Protein AF-A0A1J1J8R7-F1 (afdb_monomer_lite)

InterPro domains:
  IPR037357 COMM domain-containing protein 5 [PTHR15666] (5-195)

Sequence (196 aa):
MNNLRTSLISRLKPYSKYIPQIDKHILRTMLKLCVEVLETKKYSKQAYDKEVLKLTSLHQKDGKEHDYAVYCTAIMILLETFLKFPKKSNENLADILKELKFQGDCVEDLTKVLITNQEHLYEQYKELKTTEPFTQLEHRIDISGVDRGQPPSVILSYEQDGIGKAVNLSLQEFHQLRYMVASALHELQDLERKKS

Radius of gyration: 19.45 Å; chains: 1; bounding box: 35×49×50 Å

Foldseek 3Di:
DDALLNQLCVVCVVVLVQQLVDDPLLLVLLLVQLLCCLQVVDHDPVSVVVSVVVVCVVCVPVPDDHDSVSSSVSSNSNLLSLLVDDPVSLPCQLVSSVVSNHDPSSSVVVSCVCNVCNVVSNVSNVVSVVQPPQPDQPFDFDFPDPPPPDATWTWGWGDGPNDIDIDIDHPVRVVVVVVVVVVVVVVVVVVVVVVD

Structure (mmCIF, N/CA/C/O backbone):
data_AF-A0A1J1J8R7-F1
#
_entry.id   AF-A0A1J1J8R7-F1
#
loop_
_atom_site.group_PDB
_atom_site.id
_atom_site.type_symbol
_atom_site.label_atom_id
_atom_site.label_alt_id
_atom_site.label_comp_id
_atom_site.label_asym_id
_atom_site.label_entity_id
_atom_site.label_seq_id
_atom_site.pdbx_PDB_ins_code
_atom_site.Cartn_x
_atom_site.Cartn_y
_atom_site.Cartn_z
_atom_site.occupancy
_atom_site.B_iso_or_equiv
_atom_site.auth_seq_id
_atom_site.auth_comp_id
_atom_site.auth_asym_id
_atom_site.auth_atom_id
_atom_site.pdbx_PDB_model_num
ATOM 1 N N . MET A 1 1 ? -17.552 16.045 -7.503 1.00 43.75 1 MET A N 1
ATOM 2 C CA . MET A 1 1 ? -16.197 16.194 -6.927 1.00 43.75 1 MET A CA 1
ATOM 3 C C . MET A 1 1 ? -15.911 14.951 -6.100 1.00 43.75 1 MET A C 1
ATOM 5 O O . MET A 1 1 ? -16.660 14.695 -5.167 1.00 43.75 1 MET A O 1
ATOM 9 N N . ASN A 1 2 ? -14.912 14.142 -6.464 1.00 60.16 2 ASN A N 1
ATOM 10 C CA . ASN A 1 2 ? -14.526 12.992 -5.643 1.00 60.16 2 ASN A CA 1
ATOM 11 C C . ASN A 1 2 ? -13.774 13.519 -4.420 1.00 60.16 2 ASN A C 1
ATOM 13 O O . ASN A 1 2 ? -12.737 14.154 -4.579 1.00 60.16 2 ASN A O 1
ATOM 17 N N . ASN A 1 3 ? -14.309 13.308 -3.220 1.00 82.12 3 ASN A N 1
ATOM 18 C CA . ASN A 1 3 ? -13.587 13.569 -1.976 1.00 82.12 3 ASN A CA 1
ATOM 19 C C . ASN A 1 3 ? -12.824 12.300 -1.543 1.00 82.12 3 ASN A C 1
ATOM 21 O O . ASN A 1 3 ? -13.022 11.214 -2.107 1.00 82.12 3 ASN A O 1
ATOM 25 N N . LEU A 1 4 ? -11.930 12.441 -0.560 1.00 87.81 4 LEU A N 1
ATOM 26 C CA . LEU A 1 4 ? -11.099 11.345 -0.045 1.00 87.81 4 LEU A CA 1
ATOM 27 C C . LEU A 1 4 ? -11.941 10.115 0.333 1.00 87.81 4 LEU A C 1
ATOM 29 O O . LEU A 1 4 ? -11.613 8.995 -0.055 1.00 87.81 4 LEU A O 1
ATOM 33 N N . ARG A 1 5 ? -13.064 10.339 1.026 1.00 89.94 5 ARG A N 1
ATOM 34 C CA . ARG A 1 5 ? -13.976 9.291 1.500 1.00 89.94 5 ARG A CA 1
ATOM 35 C C . ARG A 1 5 ? -14.543 8.458 0.355 1.00 89.94 5 ARG A C 1
ATOM 37 O O . ARG A 1 5 ? -14.344 7.246 0.335 1.00 89.94 5 ARG A O 1
ATOM 44 N N . THR A 1 6 ? -15.191 9.087 -0.627 1.00 88.81 6 THR A N 1
ATOM 45 C CA . THR A 1 6 ? -15.792 8.371 -1.766 1.00 88.81 6 THR A CA 1
ATOM 46 C C . THR A 1 6 ? -14.735 7.613 -2.574 1.00 88.81 6 THR A C 1
ATOM 48 O O . THR A 1 6 ? -14.982 6.499 -3.039 1.00 88.81 6 THR A O 1
ATOM 51 N N . SER A 1 7 ? -13.533 8.182 -2.703 1.00 89.31 7 SER A N 1
ATOM 52 C CA . SER A 1 7 ? -12.421 7.556 -3.432 1.00 89.31 7 SER A CA 1
ATOM 53 C C . SER A 1 7 ? -11.875 6.323 -2.709 1.00 89.31 7 SER A C 1
ATOM 55 O O . SER A 1 7 ? -11.668 5.289 -3.337 1.00 89.31 7 SER A O 1
ATOM 57 N N . LEU A 1 8 ? -11.683 6.402 -1.389 1.00 91.75 8 LEU A N 1
ATOM 58 C CA . LEU A 1 8 ? -11.229 5.265 -0.587 1.00 91.75 8 LEU A CA 1
ATOM 59 C C . LEU A 1 8 ? -12.273 4.148 -0.557 1.00 91.75 8 LEU A C 1
ATOM 61 O O . LEU A 1 8 ? -11.939 3.003 -0.849 1.00 91.75 8 LEU A O 1
ATOM 65 N N . ILE A 1 9 ? -13.534 4.476 -0.267 1.00 91.75 9 ILE A N 1
ATOM 66 C CA . ILE A 1 9 ? -14.616 3.484 -0.176 1.00 91.75 9 ILE A CA 1
ATOM 67 C C . ILE A 1 9 ? -14.792 2.746 -1.501 1.00 91.75 9 ILE A C 1
ATOM 69 O O . ILE A 1 9 ? -14.883 1.521 -1.512 1.00 91.75 9 ILE A O 1
ATOM 73 N N . SER A 1 10 ? -14.811 3.465 -2.626 1.00 90.81 10 SER A N 1
ATOM 74 C CA . SER A 1 10 ? -14.976 2.840 -3.944 1.00 90.81 10 SER A CA 1
ATOM 75 C C . SER A 1 10 ? -13.798 1.937 -4.315 1.00 90.81 10 SER A C 1
ATOM 77 O O . SER A 1 10 ? -14.026 0.790 -4.701 1.00 90.81 10 SER A O 1
ATOM 79 N N . ARG A 1 11 ? -12.549 2.401 -4.144 1.00 90.75 11 ARG A N 1
ATOM 80 C CA . ARG A 1 11 ? -11.347 1.619 -4.491 1.00 90.75 11 ARG A CA 1
ATOM 81 C C . ARG A 1 11 ? -11.120 0.423 -3.565 1.00 90.75 11 ARG A C 1
ATOM 83 O O . ARG A 1 11 ? -10.610 -0.598 -4.018 1.00 90.75 11 ARG A O 1
ATOM 90 N N . LEU A 1 12 ? -11.499 0.529 -2.290 1.00 93.69 12 LEU A N 1
ATOM 91 C CA . LEU A 1 12 ? -11.323 -0.542 -1.303 1.00 93.69 12 LEU A CA 1
ATOM 92 C C . LEU A 1 12 ? -12.526 -1.486 -1.190 1.00 93.69 12 LEU A C 1
ATOM 94 O O . LEU A 1 12 ? -12.418 -2.530 -0.549 1.00 93.69 12 LEU A O 1
ATOM 98 N N . LYS A 1 13 ? -13.649 -1.194 -1.858 1.00 91.25 13 LYS A N 1
ATOM 99 C CA . LYS A 1 13 ? -14.843 -2.058 -1.873 1.00 91.25 13 LYS A CA 1
ATOM 100 C C . LYS A 1 13 ? -14.546 -3.529 -2.219 1.00 91.25 13 LYS A C 1
ATOM 102 O O . LYS A 1 13 ? -15.057 -4.391 -1.494 1.00 91.25 13 LYS A O 1
ATOM 107 N N . PRO A 1 14 ? -13.709 -3.859 -3.229 1.00 92.31 14 PRO A N 1
ATOM 108 C CA . PRO A 1 14 ? -13.359 -5.253 -3.537 1.00 92.31 14 PRO A CA 1
ATOM 109 C C . PRO A 1 14 ? -12.634 -5.974 -2.388 1.00 92.31 14 PRO A C 1
ATOM 111 O O . PRO A 1 14 ? -12.684 -7.197 -2.288 1.00 92.31 14 PRO A O 1
ATOM 114 N N . TYR A 1 15 ? -12.006 -5.212 -1.491 1.00 93.88 15 TYR A N 1
ATOM 115 C CA . TYR A 1 15 ? -11.186 -5.693 -0.380 1.00 93.88 15 TYR A CA 1
ATOM 116 C C . TYR A 1 15 ? -11.944 -5.731 0.955 1.00 93.88 15 TYR A C 1
ATOM 118 O O . TYR A 1 15 ? -11.391 -6.130 1.976 1.00 93.88 15 TYR A O 1
ATOM 126 N N . SER A 1 16 ? -13.224 -5.350 0.966 1.00 92.19 16 SER A N 1
ATOM 127 C CA . SER A 1 16 ? -14.038 -5.193 2.182 1.00 92.19 16 SER A CA 1
ATOM 128 C C . SER A 1 16 ? -14.140 -6.446 3.063 1.00 92.19 16 SER A C 1
ATOM 130 O O . SER A 1 16 ? -14.292 -6.320 4.275 1.00 92.19 16 SER A O 1
ATOM 132 N N . LYS A 1 17 ? -14.020 -7.652 2.488 1.00 93.06 17 LYS A N 1
ATOM 133 C CA . LYS A 1 17 ? -13.984 -8.916 3.251 1.00 93.06 17 LYS A CA 1
ATOM 134 C C . LYS A 1 17 ? -12.626 -9.207 3.907 1.00 93.06 17 LYS A C 1
ATOM 136 O O . LYS A 1 17 ? -12.560 -10.003 4.840 1.00 93.06 17 LYS A O 1
ATOM 141 N N . TYR A 1 18 ? -11.560 -8.577 3.422 1.00 93.56 18 TYR A N 1
ATOM 142 C CA . TYR A 1 18 ? -10.179 -8.793 3.858 1.00 93.56 18 TYR A CA 1
ATOM 143 C C . TYR A 1 18 ? -9.735 -7.761 4.894 1.00 93.56 18 TYR A C 1
ATOM 145 O O . TYR A 1 18 ? -9.044 -8.113 5.841 1.00 93.56 18 TYR A O 1
ATOM 153 N N . ILE A 1 19 ? -10.173 -6.504 4.760 1.00 94.56 19 ILE A N 1
ATOM 154 C CA . ILE A 1 19 ? -9.787 -5.406 5.664 1.00 94.56 19 ILE A CA 1
ATOM 155 C C . ILE A 1 19 ? -10.007 -5.733 7.157 1.00 94.56 19 ILE A C 1
ATOM 157 O O . ILE A 1 19 ? -9.085 -5.498 7.937 1.00 94.56 19 ILE A O 1
ATOM 161 N N . PRO A 1 20 ? -11.135 -6.339 7.587 1.00 94.62 20 PRO A N 1
ATOM 162 C CA . PRO A 1 20 ? -11.342 -6.684 9.000 1.00 94.62 20 PRO A CA 1
ATOM 163 C C . PRO A 1 20 ? -10.351 -7.716 9.562 1.00 94.62 20 PRO A C 1
ATOM 165 O O . PRO A 1 20 ? -10.212 -7.845 10.781 1.00 94.62 20 PRO A O 1
ATOM 168 N N . GLN A 1 21 ? -9.693 -8.478 8.686 1.00 93.94 21 GLN A N 1
ATOM 169 C CA . GLN A 1 21 ? -8.730 -9.520 9.047 1.00 93.94 21 GLN A CA 1
ATOM 170 C C . GLN A 1 21 ? -7.324 -8.958 9.274 1.00 93.94 21 GLN A C 1
ATOM 172 O O . GLN A 1 21 ? -6.465 -9.662 9.795 1.00 93.94 21 GLN A O 1
ATOM 177 N N . ILE A 1 22 ? -7.090 -7.699 8.894 1.00 94.62 22 ILE A N 1
ATOM 178 C CA . ILE A 1 22 ? -5.821 -7.014 9.107 1.00 94.62 22 ILE A CA 1
ATOM 179 C C . ILE A 1 22 ? -5.748 -6.603 10.578 1.00 94.62 22 ILE A C 1
ATOM 181 O O . ILE A 1 22 ? -6.398 -5.646 11.004 1.00 94.62 22 ILE A O 1
ATOM 185 N N . ASP A 1 23 ? -4.949 -7.332 11.350 1.00 94.06 23 ASP A N 1
ATOM 186 C CA . ASP A 1 23 ? -4.527 -6.902 12.677 1.00 94.06 23 ASP A CA 1
ATOM 187 C C . ASP A 1 23 ? -3.326 -5.949 12.615 1.00 94.06 23 ASP A C 1
ATOM 189 O O . ASP A 1 23 ? -2.743 -5.662 11.566 1.00 94.06 23 ASP A O 1
ATOM 193 N N . LYS A 1 24 ? -2.931 -5.469 13.793 1.00 94.25 24 LYS A N 1
ATOM 194 C CA . LYS A 1 24 ? -1.860 -4.491 13.972 1.00 94.25 24 LYS A CA 1
ATOM 195 C C . LYS A 1 24 ? -0.495 -4.960 13.453 1.00 94.25 24 LYS A C 1
ATOM 197 O O . LYS A 1 24 ? 0.265 -4.136 12.943 1.00 94.25 24 LYS A O 1
ATOM 202 N N . HIS A 1 25 ? -0.154 -6.243 13.583 1.00 94.25 25 HIS A N 1
ATOM 203 C CA . HIS A 1 25 ? 1.125 -6.777 13.103 1.00 94.25 25 HIS A CA 1
ATOM 204 C C . HIS A 1 25 ? 1.131 -6.856 11.581 1.00 94.25 25 HIS A C 1
ATOM 206 O O . HIS A 1 25 ? 2.090 -6.399 10.955 1.00 94.25 25 HIS A O 1
ATOM 212 N N . ILE A 1 26 ? 0.050 -7.372 10.990 1.00 95.75 26 ILE A N 1
ATOM 213 C CA . ILE A 1 26 ? -0.113 -7.407 9.532 1.00 95.75 26 ILE A CA 1
ATOM 214 C C . ILE A 1 26 ? -0.053 -5.986 8.976 1.00 95.75 26 ILE A C 1
ATOM 216 O O . ILE A 1 26 ? 0.730 -5.719 8.063 1.00 95.75 26 ILE A O 1
ATOM 220 N N . LEU A 1 27 ? -0.816 -5.063 9.566 1.00 96.38 27 LEU A N 1
ATOM 221 C CA . LEU A 1 27 ? -0.859 -3.670 9.147 1.00 96.38 27 LEU A CA 1
ATOM 222 C C . LEU A 1 27 ? 0.536 -3.045 9.116 1.00 96.38 27 LEU A C 1
ATOM 224 O O . LEU A 1 27 ? 0.936 -2.500 8.091 1.00 96.38 27 LEU A O 1
ATOM 228 N N . ARG A 1 28 ? 1.277 -3.113 10.228 1.00 95.25 28 ARG A N 1
ATOM 229 C CA . ARG A 1 28 ? 2.595 -2.473 10.350 1.00 95.25 28 ARG A CA 1
ATOM 230 C C . ARG A 1 28 ? 3.593 -3.026 9.349 1.00 95.25 28 ARG A C 1
ATOM 232 O O . ARG A 1 28 ? 4.320 -2.257 8.725 1.00 95.25 28 ARG A O 1
ATOM 239 N N . THR A 1 29 ? 3.614 -4.344 9.185 1.00 96.12 29 THR A N 1
ATOM 240 C CA . THR A 1 29 ? 4.513 -5.008 8.242 1.00 96.12 29 THR A CA 1
ATOM 241 C C . THR A 1 29 ? 4.195 -4.611 6.805 1.00 96.12 29 THR A C 1
ATOM 243 O O . THR A 1 29 ? 5.090 -4.205 6.066 1.00 96.12 29 THR A O 1
ATOM 246 N N . MET A 1 30 ? 2.920 -4.660 6.416 1.00 95.75 30 MET A N 1
ATOM 247 C CA . MET A 1 30 ? 2.499 -4.300 5.061 1.00 95.75 30 MET A CA 1
ATOM 248 C C . MET A 1 30 ? 2.686 -2.807 4.783 1.00 95.75 30 MET A C 1
ATOM 250 O O . MET A 1 30 ? 3.168 -2.441 3.714 1.00 95.75 30 MET A O 1
ATOM 254 N N . LEU A 1 31 ? 2.379 -1.940 5.752 1.00 95.12 31 LEU A N 1
ATOM 255 C CA . LEU A 1 31 ? 2.601 -0.500 5.639 1.00 95.12 31 LEU A CA 1
ATOM 256 C C . LEU A 1 31 ? 4.087 -0.183 5.470 1.00 95.12 31 LEU A C 1
ATOM 258 O O . LEU A 1 31 ? 4.433 0.606 4.597 1.00 95.12 31 LEU A O 1
ATOM 262 N N . LYS A 1 32 ? 4.966 -0.838 6.238 1.00 94.06 32 LYS A N 1
ATOM 263 C CA . LYS A 1 32 ? 6.418 -0.693 6.091 1.00 94.06 32 LYS A CA 1
ATOM 264 C C . LYS A 1 32 ? 6.883 -1.072 4.684 1.00 94.06 32 LYS A C 1
ATOM 266 O O . LYS A 1 32 ? 7.613 -0.301 4.077 1.00 94.06 32 LYS A O 1
ATOM 271 N N . LEU A 1 33 ? 6.436 -2.216 4.164 1.00 93.94 33 LEU A N 1
ATOM 272 C CA . LEU A 1 33 ? 6.767 -2.653 2.803 1.00 93.94 33 LEU A CA 1
ATOM 273 C C . LEU A 1 33 ? 6.260 -1.655 1.750 1.00 93.94 33 LEU A C 1
ATOM 275 O O . LEU A 1 33 ? 6.979 -1.337 0.809 1.00 93.94 33 LEU A O 1
ATOM 279 N N . CYS A 1 34 ? 5.046 -1.122 1.918 1.00 93.12 34 CYS A N 1
ATOM 280 C CA . CYS A 1 34 ? 4.496 -0.118 1.005 1.00 93.12 34 CYS A CA 1
ATOM 281 C C . CYS A 1 34 ? 5.299 1.189 1.035 1.00 93.12 34 CYS A C 1
ATOM 283 O O . CYS A 1 34 ? 5.581 1.758 -0.016 1.00 93.12 34 CYS A O 1
ATOM 285 N N . VAL A 1 35 ? 5.685 1.655 2.226 1.00 91.88 35 VAL A N 1
ATOM 286 C CA . VAL A 1 35 ? 6.506 2.863 2.391 1.00 91.88 35 VAL A CA 1
ATOM 287 C C . VAL A 1 35 ? 7.905 2.658 1.806 1.00 91.88 35 VAL A C 1
ATOM 289 O O . VAL A 1 35 ? 8.373 3.523 1.078 1.00 91.88 35 VAL A O 1
ATOM 292 N N . GLU A 1 36 ? 8.531 1.497 2.018 1.00 91.25 36 GLU A N 1
ATOM 293 C CA . GLU A 1 36 ? 9.832 1.167 1.418 1.00 91.25 36 GLU A CA 1
ATOM 294 C C . GLU A 1 36 ? 9.776 1.216 -0.116 1.00 91.25 36 GLU A C 1
ATOM 296 O O . GLU A 1 36 ? 10.694 1.730 -0.754 1.00 91.25 36 GLU A O 1
ATOM 301 N N . VAL A 1 37 ? 8.684 0.741 -0.724 1.00 88.88 37 VAL A N 1
ATOM 302 C CA . VAL A 1 37 ? 8.479 0.845 -2.177 1.00 88.88 37 VAL A CA 1
ATOM 303 C C . VAL A 1 37 ? 8.352 2.304 -2.622 1.00 88.88 37 VAL A C 1
ATOM 305 O O . VAL A 1 37 ? 8.926 2.660 -3.651 1.00 88.88 37 VAL A O 1
ATOM 308 N N . LEU A 1 38 ? 7.641 3.151 -1.867 1.00 87.25 38 LEU A N 1
ATOM 309 C CA . LEU A 1 38 ? 7.553 4.584 -2.177 1.00 87.25 38 LEU A CA 1
ATOM 310 C C . LEU A 1 38 ? 8.923 5.269 -2.097 1.00 87.25 38 LEU A C 1
ATOM 312 O O . LEU A 1 38 ? 9.266 6.032 -2.994 1.00 87.25 38 LEU A O 1
ATOM 316 N N . GLU A 1 39 ? 9.699 4.984 -1.052 1.00 86.75 39 GLU A N 1
ATOM 317 C CA . GLU A 1 39 ? 10.991 5.632 -0.794 1.00 86.75 39 GLU A CA 1
ATOM 318 C C . GLU A 1 39 ? 12.093 5.149 -1.743 1.00 86.75 39 GLU A C 1
ATOM 320 O O . GLU A 1 39 ? 12.883 5.935 -2.262 1.00 86.75 39 GLU A O 1
ATOM 325 N N . THR A 1 40 ? 12.166 3.841 -1.993 1.00 84.12 40 THR A N 1
ATOM 326 C CA . THR A 1 40 ? 13.246 3.244 -2.798 1.00 84.12 40 THR A CA 1
ATOM 327 C C . THR A 1 40 ? 12.909 3.144 -4.281 1.00 84.12 40 THR A C 1
ATOM 329 O O . THR A 1 40 ? 13.794 2.847 -5.090 1.00 84.12 40 THR A O 1
ATOM 332 N N . LYS A 1 41 ? 11.634 3.347 -4.645 1.00 80.75 41 LYS A N 1
ATOM 333 C CA . LYS A 1 41 ? 11.083 3.156 -5.999 1.00 80.75 41 LYS A CA 1
ATOM 334 C C . LYS A 1 41 ? 11.305 1.733 -6.534 1.00 80.75 41 LYS A C 1
ATOM 336 O O . LYS A 1 41 ? 11.273 1.500 -7.743 1.00 80.75 41 LYS A O 1
ATOM 341 N N . LYS A 1 42 ? 11.565 0.767 -5.645 1.00 79.44 42 LYS A N 1
ATOM 342 C CA . LYS A 1 42 ? 11.898 -0.620 -5.981 1.00 79.44 42 LYS A CA 1
ATOM 343 C C . LYS A 1 42 ? 11.095 -1.582 -5.119 1.00 79.44 42 LYS A C 1
ATOM 345 O O . LYS A 1 42 ? 10.984 -1.423 -3.911 1.00 79.44 42 LYS A O 1
ATOM 350 N N . TYR A 1 43 ? 10.577 -2.627 -5.755 1.00 83.62 43 TYR A N 1
ATOM 351 C CA . TYR A 1 43 ? 9.983 -3.762 -5.061 1.00 83.62 43 TYR A CA 1
ATOM 352 C C . TYR A 1 43 ? 11.025 -4.869 -4.884 1.00 83.62 43 TYR A C 1
ATOM 354 O O . TYR A 1 43 ? 11.649 -5.303 -5.854 1.00 83.62 43 TYR A O 1
ATOM 362 N N . SER A 1 44 ? 11.191 -5.350 -3.650 1.00 86.56 44 SER A N 1
ATOM 363 C CA . SER A 1 44 ? 12.030 -6.508 -3.338 1.00 86.56 44 SER A CA 1
ATOM 364 C C . SER A 1 44 ? 11.162 -7.705 -2.973 1.00 86.56 44 SER A C 1
ATOM 366 O O . SER A 1 44 ? 10.636 -7.796 -1.861 1.00 86.56 44 SER A O 1
ATOM 368 N N . LYS A 1 45 ? 11.058 -8.665 -3.900 1.00 85.25 45 LYS A N 1
ATOM 369 C CA . LYS A 1 45 ? 10.349 -9.929 -3.656 1.00 85.25 45 LYS A CA 1
ATOM 370 C C . LYS A 1 45 ? 10.926 -10.674 -2.451 1.00 85.25 45 LYS A C 1
ATOM 372 O O . LYS A 1 45 ? 10.185 -11.164 -1.614 1.00 85.25 45 LYS A O 1
ATOM 377 N N . GLN A 1 46 ? 12.252 -10.686 -2.311 1.00 88.19 46 GLN A N 1
ATOM 378 C CA . GLN A 1 46 ? 12.918 -11.349 -1.192 1.00 88.19 46 GLN A CA 1
ATOM 379 C C . GLN A 1 46 ? 12.564 -10.711 0.161 1.00 88.19 46 GLN A C 1
ATOM 381 O O . GLN A 1 46 ? 12.372 -11.426 1.144 1.00 88.19 46 GLN A O 1
ATOM 386 N N . ALA A 1 47 ? 12.479 -9.376 0.227 1.00 88.94 47 ALA A N 1
ATOM 387 C CA . ALA A 1 47 ? 12.068 -8.681 1.446 1.00 88.94 47 ALA A CA 1
ATOM 388 C C . ALA A 1 47 ? 10.601 -8.983 1.782 1.00 88.94 47 ALA A C 1
ATOM 390 O O . ALA A 1 47 ? 10.291 -9.303 2.929 1.00 88.94 47 ALA A O 1
ATOM 391 N N . TYR A 1 48 ? 9.728 -8.960 0.771 1.00 92.25 48 TYR A N 1
ATOM 392 C CA . TYR A 1 48 ? 8.321 -9.325 0.913 1.00 92.25 48 TYR A CA 1
ATOM 393 C C . TYR A 1 48 ? 8.150 -10.761 1.436 1.00 92.25 48 TYR A C 1
ATOM 395 O O . TYR A 1 48 ? 7.544 -10.956 2.489 1.00 92.25 48 TYR A O 1
ATOM 403 N N . ASP A 1 49 ? 8.752 -11.750 0.768 1.00 92.12 49 ASP A N 1
ATOM 404 C CA . ASP A 1 49 ? 8.648 -13.171 1.127 1.00 92.12 49 ASP A CA 1
ATOM 405 C C . ASP A 1 49 ? 9.149 -13.426 2.560 1.00 92.12 49 ASP A C 1
ATOM 407 O O . ASP A 1 49 ? 8.539 -14.178 3.326 1.00 92.12 49 ASP A O 1
ATOM 411 N N . LYS A 1 50 ? 10.229 -12.744 2.967 1.00 94.75 50 LYS A N 1
ATOM 412 C CA . LYS A 1 50 ? 10.774 -12.825 4.330 1.00 94.75 50 LYS A CA 1
ATOM 413 C C . LYS A 1 50 ? 9.782 -12.330 5.381 1.00 94.75 50 LYS A C 1
ATOM 415 O O . LYS A 1 50 ? 9.645 -12.959 6.431 1.00 94.75 50 LYS A O 1
ATOM 420 N N . GLU A 1 51 ? 9.128 -11.198 5.145 1.00 94.44 51 GLU A N 1
ATOM 421 C CA . GLU A 1 51 ? 8.162 -10.645 6.096 1.00 94.44 51 GLU A CA 1
ATOM 422 C C . GLU A 1 51 ? 6.853 -11.451 6.121 1.00 94.44 51 GLU A C 1
ATOM 424 O O . GLU A 1 51 ? 6.305 -11.699 7.198 1.00 94.44 51 GLU A O 1
ATOM 429 N N . VAL A 1 52 ? 6.403 -11.955 4.969 1.00 94.00 52 VAL A N 1
ATOM 430 C CA . VAL A 1 52 ? 5.253 -12.868 4.879 1.00 94.00 52 VAL A CA 1
ATOM 431 C C . VAL A 1 52 ? 5.504 -14.159 5.654 1.00 94.00 52 VAL A C 1
ATOM 433 O O . VAL A 1 52 ? 4.626 -14.604 6.392 1.00 94.00 52 VAL A O 1
ATOM 436 N N . LEU A 1 53 ? 6.703 -14.737 5.570 1.00 94.00 53 LEU A N 1
ATOM 437 C CA . LEU A 1 53 ? 7.039 -15.959 6.306 1.00 94.00 53 LEU A CA 1
ATOM 438 C C . LEU A 1 53 ? 6.990 -15.749 7.830 1.00 94.00 53 LEU A C 1
ATOM 440 O O . LEU A 1 53 ? 6.481 -16.602 8.565 1.00 94.00 53 LEU A O 1
ATOM 444 N N . LYS A 1 54 ? 7.445 -14.585 8.312 1.00 94.62 54 LYS A N 1
ATOM 445 C CA . LYS A 1 54 ? 7.335 -14.210 9.733 1.00 94.62 54 LYS A CA 1
ATOM 446 C C . LYS A 1 54 ? 5.879 -14.056 10.161 1.00 94.62 54 LYS A C 1
ATOM 448 O O . LYS A 1 54 ? 5.501 -14.581 11.205 1.00 94.62 54 LYS A O 1
ATOM 453 N N . LEU A 1 55 ? 5.067 -13.362 9.362 1.00 94.19 55 LEU A N 1
ATOM 454 C CA . LEU A 1 55 ? 3.642 -13.188 9.649 1.00 94.19 55 LEU A CA 1
ATOM 455 C C . LEU A 1 55 ? 2.897 -14.522 9.640 1.00 94.19 55 LEU A C 1
ATOM 457 O O . LEU A 1 55 ? 2.090 -14.754 10.533 1.00 94.19 55 LEU A O 1
ATOM 461 N N . THR A 1 56 ? 3.211 -15.404 8.694 1.00 93.06 56 THR A N 1
ATOM 462 C CA . THR A 1 56 ? 2.617 -16.745 8.600 1.00 93.06 56 THR A CA 1
ATOM 463 C C . THR A 1 56 ? 2.932 -17.558 9.853 1.00 93.06 56 THR A C 1
ATOM 465 O O . THR A 1 56 ? 2.050 -18.178 10.435 1.00 93.06 56 THR A O 1
ATOM 468 N N . SER A 1 57 ? 4.181 -17.498 10.325 1.00 91.56 57 SER A N 1
ATOM 469 C CA . SER A 1 57 ? 4.598 -18.167 11.564 1.00 91.56 57 SER A CA 1
ATOM 470 C C . SER A 1 57 ? 3.882 -17.601 12.798 1.00 91.56 57 SER A C 1
ATOM 472 O O . SER A 1 57 ? 3.499 -18.355 13.690 1.00 91.56 57 SER A O 1
ATOM 474 N N . LEU A 1 58 ? 3.675 -16.280 12.848 1.00 92.31 58 LEU A N 1
ATOM 475 C CA . LEU A 1 58 ? 2.978 -15.607 13.950 1.00 92.31 58 LEU A CA 1
ATOM 476 C C . LEU A 1 58 ? 1.487 -15.982 14.010 1.00 92.31 58 LEU A C 1
ATOM 478 O O . LEU A 1 58 ? 0.951 -16.184 15.098 1.00 92.31 58 LEU A O 1
ATOM 482 N N . HIS A 1 59 ? 0.846 -16.109 12.848 1.00 91.81 59 HIS A N 1
ATOM 483 C CA . HIS A 1 59 ? -0.590 -16.369 12.710 1.00 91.81 59 HIS A CA 1
ATOM 484 C C . HIS A 1 59 ? -0.931 -17.855 12.559 1.00 91.81 59 HIS A C 1
ATOM 486 O O . HIS A 1 59 ? -2.093 -18.225 12.556 1.00 91.81 59 HIS A O 1
ATOM 492 N N . GLN A 1 60 ? 0.055 -18.755 12.544 1.00 86.19 60 GLN A N 1
ATOM 493 C CA . GLN A 1 60 ? -0.162 -20.193 12.332 1.00 86.19 60 GLN A CA 1
ATOM 494 C C . GLN A 1 60 ? -1.232 -20.824 13.252 1.00 86.19 60 GLN A C 1
ATOM 496 O O . GLN A 1 60 ? -1.850 -21.825 12.895 1.00 86.19 60 GLN A O 1
ATOM 501 N N . LYS A 1 61 ? -1.437 -20.266 14.452 1.00 82.88 61 LYS A N 1
ATOM 502 C CA . LYS A 1 61 ? -2.356 -20.796 15.471 1.00 82.88 61 LYS A CA 1
ATOM 503 C C . LYS A 1 61 ? -3.768 -20.212 15.428 1.00 82.88 61 LYS A C 1
ATOM 505 O O . LYS A 1 61 ? -4.617 -20.699 16.170 1.00 82.88 61 LYS A O 1
ATOM 510 N N . ASP A 1 62 ? -4.029 -19.182 14.628 1.00 84.19 62 ASP A N 1
ATOM 511 C CA . ASP A 1 62 ? -5.352 -18.546 14.604 1.00 84.19 62 ASP A CA 1
ATOM 512 C C . ASP A 1 62 ? -6.375 -19.279 13.720 1.00 84.19 62 ASP A C 1
ATOM 514 O O . ASP A 1 62 ? -7.571 -18.990 13.803 1.00 84.19 62 ASP A O 1
ATOM 518 N N . GLY A 1 63 ? -5.918 -20.251 12.921 1.00 77.69 63 GLY A N 1
ATOM 519 C CA . GLY A 1 63 ? -6.759 -21.062 12.041 1.00 77.69 63 GLY A CA 1
ATOM 520 C C . GLY A 1 63 ? -7.385 -20.274 10.888 1.00 77.69 63 GLY A C 1
ATOM 521 O O . GLY A 1 63 ? -8.330 -20.768 10.270 1.00 77.69 63 GLY A O 1
ATOM 522 N N . LYS A 1 64 ? -6.903 -19.057 10.609 1.00 83.00 64 LYS A N 1
ATOM 523 C CA . LYS A 1 64 ? -7.404 -18.194 9.539 1.00 83.00 64 LYS A CA 1
ATOM 524 C C . LYS A 1 64 ? -6.501 -18.280 8.320 1.00 83.00 64 LYS A C 1
ATOM 526 O O . LYS A 1 64 ? -5.278 -18.349 8.409 1.00 83.00 64 LYS A O 1
ATOM 531 N N . GLU A 1 65 ? -7.123 -18.239 7.151 1.00 83.19 65 GLU A N 1
ATOM 532 C CA . GLU A 1 65 ? -6.397 -18.091 5.899 1.00 83.19 65 GLU A CA 1
ATOM 533 C C . GLU A 1 65 ? -6.069 -16.610 5.683 1.00 83.19 65 GLU A C 1
ATOM 535 O O . GLU A 1 65 ? -6.964 -15.768 5.601 1.00 83.19 65 GLU A O 1
ATOM 540 N N . HIS A 1 66 ? -4.778 -16.286 5.614 1.00 89.94 66 HIS A N 1
ATOM 541 C CA . HIS A 1 66 ? -4.304 -14.922 5.417 1.00 89.94 66 HIS A CA 1
ATOM 542 C C . HIS A 1 66 ? -3.803 -14.710 3.992 1.00 89.94 66 HIS A C 1
ATOM 544 O O . HIS A 1 66 ? -2.808 -15.299 3.575 1.00 89.94 66 HIS A O 1
ATOM 550 N N . ASP A 1 67 ? -4.448 -13.792 3.273 1.00 92.50 67 ASP A N 1
ATOM 551 C CA . ASP A 1 67 ? -4.010 -13.362 1.947 1.00 92.50 67 ASP A CA 1
ATOM 552 C C . ASP A 1 67 ? -3.163 -12.084 2.050 1.00 92.50 67 ASP A C 1
ATOM 554 O O . ASP A 1 67 ? -3.640 -10.951 1.917 1.00 92.50 67 ASP A O 1
ATOM 558 N N . TYR A 1 68 ? -1.874 -12.271 2.337 1.00 93.75 68 TYR A N 1
ATOM 559 C CA . TYR A 1 68 ? -0.932 -11.167 2.534 1.00 93.75 68 TYR A CA 1
ATOM 560 C C . TYR A 1 68 ? -0.701 -10.324 1.277 1.00 93.75 68 TYR A C 1
ATOM 562 O O . TYR A 1 68 ? -0.324 -9.154 1.391 1.00 93.75 68 TYR A O 1
ATOM 570 N N . ALA A 1 69 ? -0.918 -10.881 0.084 1.00 89.56 69 ALA A N 1
ATOM 571 C CA . ALA A 1 69 ? -0.814 -10.122 -1.158 1.00 89.56 69 ALA A CA 1
ATOM 572 C C . ALA A 1 69 ? -1.964 -9.116 -1.237 1.00 89.56 69 ALA A C 1
ATOM 574 O O . ALA A 1 69 ? -1.733 -7.917 -1.411 1.00 89.56 69 ALA A O 1
ATOM 575 N N . VAL A 1 70 ? -3.186 -9.586 -0.978 1.00 92.88 70 VAL A N 1
ATOM 576 C CA . VAL A 1 70 ? -4.391 -8.751 -0.944 1.00 92.88 70 VAL A CA 1
ATOM 577 C C . VAL A 1 70 ? -4.313 -7.677 0.147 1.00 92.88 70 VAL A C 1
ATOM 579 O O . VAL A 1 70 ? -4.703 -6.532 -0.103 1.00 92.88 70 VAL A O 1
ATOM 582 N N . TYR A 1 71 ? -3.762 -7.985 1.327 1.00 95.00 71 TYR A N 1
ATOM 583 C CA . TYR A 1 71 ? -3.545 -6.979 2.379 1.00 95.00 71 TYR A CA 1
ATOM 584 C C . TYR A 1 71 ? -2.568 -5.882 1.943 1.00 95.00 71 TYR A C 1
ATOM 586 O O . TYR A 1 71 ? -2.851 -4.697 2.133 1.00 95.00 71 TYR A O 1
ATOM 594 N N . CYS A 1 72 ? -1.449 -6.264 1.322 1.00 93.62 72 CYS A N 1
ATOM 595 C CA . CYS A 1 72 ? -0.465 -5.319 0.795 1.00 93.62 72 CYS A CA 1
ATOM 596 C C . CYS A 1 72 ? -1.093 -4.404 -0.267 1.00 93.62 72 CYS A C 1
ATOM 598 O O . CYS A 1 72 ? -0.968 -3.181 -0.193 1.00 93.62 72 CYS A O 1
ATOM 600 N N . THR A 1 73 ? -1.861 -4.975 -1.200 1.00 92.38 73 THR A N 1
ATOM 601 C CA . THR A 1 73 ? -2.578 -4.207 -2.226 1.00 92.38 73 THR A CA 1
ATOM 602 C C . THR A 1 73 ? -3.571 -3.219 -1.616 1.00 92.38 73 THR A C 1
ATOM 604 O O . THR A 1 73 ? -3.592 -2.052 -2.011 1.00 92.38 73 THR A O 1
ATOM 607 N N . ALA A 1 74 ? -4.373 -3.643 -0.635 1.00 95.50 74 ALA A N 1
ATOM 608 C CA . ALA A 1 74 ? -5.332 -2.763 0.029 1.00 95.50 74 ALA A CA 1
ATOM 609 C C . ALA A 1 74 ? -4.635 -1.582 0.731 1.00 95.50 74 ALA A C 1
ATOM 611 O O . ALA A 1 74 ? -5.080 -0.438 0.616 1.00 95.50 74 ALA A O 1
ATOM 612 N N . ILE A 1 75 ? -3.516 -1.838 1.413 1.00 95.94 75 ILE A N 1
ATOM 613 C CA . ILE A 1 75 ? -2.744 -0.800 2.109 1.00 95.94 75 ILE A CA 1
ATOM 614 C C . ILE A 1 75 ? -2.072 0.156 1.116 1.00 95.94 75 ILE A C 1
ATOM 616 O O . ILE A 1 75 ? -2.119 1.369 1.325 1.00 95.94 75 ILE A O 1
ATOM 620 N N . MET A 1 76 ? -1.540 -0.345 -0.001 1.0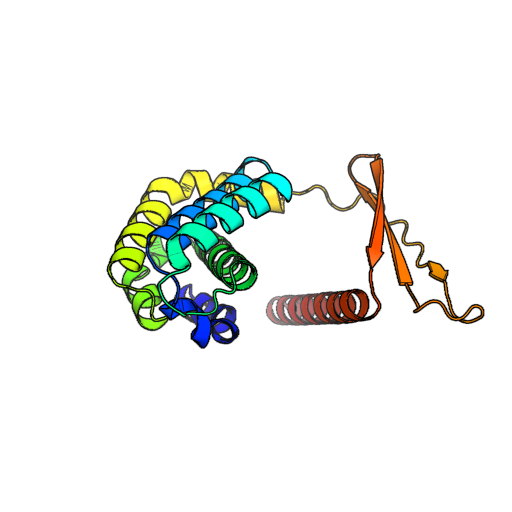0 93.44 76 MET A N 1
ATOM 621 C CA . MET A 1 76 ? -0.987 0.503 -1.061 1.00 93.44 76 MET A CA 1
ATOM 622 C C . MET A 1 76 ? -2.065 1.405 -1.684 1.00 93.44 76 MET A C 1
ATOM 624 O O . MET A 1 76 ? -1.867 2.612 -1.810 1.00 93.44 76 MET A O 1
ATOM 628 N N . ILE A 1 77 ? -3.247 0.860 -2.003 1.00 93.00 77 ILE A N 1
ATOM 629 C CA . ILE A 1 77 ? -4.385 1.643 -2.520 1.00 93.00 77 ILE A CA 1
ATOM 630 C C . ILE A 1 77 ? -4.777 2.747 -1.537 1.00 93.00 77 ILE A C 1
ATOM 632 O O . ILE A 1 77 ? -5.046 3.877 -1.960 1.00 93.00 77 ILE A O 1
ATOM 636 N N . LEU A 1 78 ? -4.835 2.428 -0.243 1.00 94.94 78 LEU A N 1
ATOM 637 C CA . LEU A 1 78 ? -5.142 3.387 0.811 1.00 94.94 78 LEU A CA 1
ATOM 638 C C . LEU A 1 78 ? -4.113 4.520 0.823 1.00 94.94 78 LEU A C 1
ATOM 640 O O . LEU A 1 78 ? -4.505 5.685 0.749 1.00 94.94 78 LEU A O 1
ATOM 644 N N . LEU A 1 79 ? -2.824 4.175 0.846 1.00 93.12 79 LEU A N 1
ATOM 645 C CA . LEU A 1 79 ? -1.706 5.116 0.875 1.00 93.12 79 LEU A CA 1
ATOM 646 C C . LEU A 1 79 ? -1.717 6.039 -0.349 1.00 93.12 79 LEU A C 1
ATOM 648 O O . LEU A 1 79 ? -1.772 7.258 -0.205 1.00 93.12 79 LEU A O 1
ATOM 652 N N . GLU A 1 80 ? -1.783 5.481 -1.557 1.00 89.69 80 GLU A N 1
ATOM 653 C CA . GLU A 1 80 ? -1.876 6.266 -2.793 1.00 89.69 80 GLU A CA 1
ATOM 654 C C . GLU A 1 80 ? -3.098 7.181 -2.824 1.00 89.69 80 GLU A C 1
ATOM 656 O O . GLU A 1 80 ? -3.034 8.298 -3.334 1.00 89.69 80 GLU A O 1
ATOM 661 N N . THR A 1 81 ? -4.252 6.685 -2.369 1.00 90.31 81 THR A N 1
ATOM 662 C CA . THR A 1 81 ? -5.480 7.483 -2.388 1.00 90.31 81 THR A CA 1
ATOM 663 C C . THR A 1 81 ? -5.347 8.630 -1.409 1.00 90.31 81 THR A C 1
ATOM 665 O O . THR A 1 81 ? -5.614 9.758 -1.795 1.00 90.31 81 THR A O 1
ATOM 668 N N . PHE A 1 82 ? -4.880 8.363 -0.192 1.00 91.12 82 PHE A N 1
ATOM 669 C CA . PHE A 1 82 ? -4.648 9.377 0.828 1.00 91.12 82 PHE A CA 1
ATOM 670 C C . PHE A 1 82 ? -3.703 10.481 0.338 1.00 91.12 82 PHE A C 1
ATOM 672 O O . PHE A 1 82 ? -4.038 11.660 0.431 1.00 91.12 82 PHE A O 1
ATOM 679 N N . LEU A 1 83 ? -2.577 10.108 -0.276 1.00 89.50 83 LEU A N 1
ATOM 680 C CA . LEU A 1 83 ? -1.571 11.058 -0.760 1.00 89.50 83 LEU A CA 1
ATOM 681 C C . LEU A 1 83 ? -2.034 11.888 -1.971 1.00 89.50 83 LEU A C 1
ATOM 683 O O . LEU A 1 83 ? -1.447 12.926 -2.258 1.00 89.50 83 LEU A O 1
ATOM 687 N N . LYS A 1 84 ? -3.108 11.497 -2.671 1.00 86.44 84 LYS A N 1
ATOM 688 C CA . LYS A 1 84 ? -3.709 12.317 -3.745 1.00 86.44 84 LYS A CA 1
ATOM 689 C C . LYS A 1 84 ? -4.517 13.507 -3.220 1.00 86.44 84 LYS A C 1
ATOM 691 O O . LYS A 1 84 ? -4.836 14.392 -4.014 1.00 86.44 84 LYS A O 1
ATOM 696 N N . PHE A 1 85 ? -4.886 13.529 -1.937 1.00 83.56 85 PHE A N 1
ATOM 697 C CA . PHE A 1 85 ? -5.738 14.575 -1.369 1.00 83.56 85 PHE A CA 1
ATOM 698 C C . PHE A 1 85 ? -4.956 15.529 -0.448 1.00 83.56 85 PHE A C 1
ATOM 700 O O . PHE A 1 85 ? -4.064 15.111 0.290 1.00 83.56 85 PHE A O 1
ATOM 707 N N . PRO A 1 86 ? -5.291 16.833 -0.459 1.00 70.00 86 PRO A N 1
ATOM 708 C CA . PRO A 1 86 ? -4.614 17.833 0.363 1.00 70.00 86 PRO A CA 1
ATOM 709 C C . PRO A 1 86 ? -4.936 17.670 1.857 1.00 70.00 86 PRO A C 1
ATOM 711 O O . PRO A 1 86 ? -6.033 17.244 2.213 1.00 70.00 86 PRO A O 1
ATOM 714 N N . LYS A 1 87 ? -4.018 18.120 2.730 1.00 69.75 87 LYS A N 1
ATOM 715 C CA . LYS A 1 87 ? -4.083 18.049 4.211 1.00 69.75 87 LYS A CA 1
ATOM 716 C C . LYS A 1 87 ? -5.461 18.330 4.831 1.00 69.75 87 LYS A C 1
ATOM 718 O O . LYS A 1 87 ? -5.884 17.604 5.722 1.00 69.75 87 LYS A O 1
ATOM 723 N N . LYS A 1 88 ? -6.192 19.337 4.340 1.00 62.50 88 LYS A N 1
ATOM 724 C CA . LYS A 1 88 ? -7.527 19.709 4.857 1.00 62.50 88 LYS A CA 1
ATOM 725 C C . LYS A 1 88 ? -8.604 18.631 4.652 1.00 62.50 88 LYS A C 1
ATOM 727 O O . LYS A 1 88 ? -9.631 18.663 5.309 1.00 62.50 88 LYS A O 1
ATOM 732 N N . SER A 1 89 ? -8.383 17.665 3.757 1.00 63.31 89 SER A N 1
ATOM 733 C CA . SER A 1 89 ? -9.318 16.554 3.511 1.00 63.31 89 SER A CA 1
ATOM 734 C C . SER A 1 89 ? -9.174 15.405 4.519 1.00 63.31 89 SER A C 1
ATOM 736 O O . SER A 1 89 ? -9.939 14.443 4.452 1.00 63.31 89 SER A O 1
ATOM 738 N N . ASN A 1 90 ? -8.207 15.493 5.441 1.00 65.62 90 ASN A N 1
ATOM 739 C CA . ASN A 1 90 ? -7.789 14.388 6.306 1.00 65.62 90 ASN A CA 1
ATOM 740 C C . ASN A 1 90 ? -8.433 14.404 7.696 1.00 65.62 90 ASN A C 1
ATOM 742 O O . ASN A 1 90 ? -8.243 13.454 8.453 1.00 65.62 90 ASN A O 1
ATOM 746 N N . GLU A 1 91 ? -9.220 15.436 8.018 1.00 66.38 91 GLU A N 1
ATOM 747 C CA . GLU A 1 91 ? -9.865 15.614 9.331 1.00 66.38 91 GLU A CA 1
ATOM 748 C C . GLU A 1 91 ? -10.788 14.441 9.711 1.00 66.38 91 GLU A C 1
ATOM 750 O O . GLU A 1 91 ? -11.004 14.188 10.889 1.00 66.38 91 GLU A O 1
ATOM 755 N N . ASN A 1 92 ? -11.239 13.653 8.727 1.00 84.25 92 ASN A N 1
ATOM 756 C CA . ASN A 1 92 ? -12.119 12.498 8.928 1.00 84.25 92 ASN A CA 1
ATOM 757 C C . ASN A 1 92 ? -11.453 11.143 8.625 1.00 84.25 92 ASN A C 1
ATOM 759 O O . ASN A 1 92 ? -12.160 10.148 8.459 1.00 84.25 92 ASN A O 1
ATOM 763 N N . LEU A 1 93 ? -10.119 11.066 8.505 1.00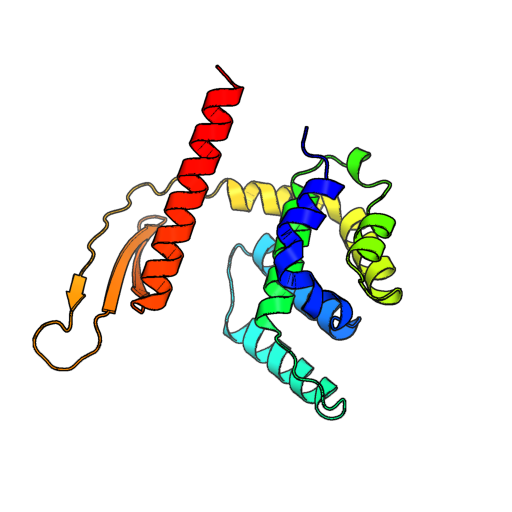 90.00 93 LEU A N 1
ATOM 764 C CA . LEU A 1 93 ? -9.439 9.819 8.117 1.00 90.00 93 LEU A CA 1
ATOM 765 C C . LEU A 1 93 ? -9.811 8.650 9.041 1.00 90.00 93 LEU A C 1
ATOM 767 O O . LEU A 1 93 ? -10.172 7.583 8.550 1.00 90.00 93 LEU A O 1
ATOM 771 N N . ALA A 1 94 ? -9.794 8.862 10.358 1.00 92.50 94 ALA A N 1
ATOM 772 C CA . ALA A 1 94 ? -10.133 7.824 11.329 1.00 92.50 94 ALA A CA 1
ATOM 773 C C . ALA A 1 94 ? -11.554 7.269 11.124 1.00 92.50 94 ALA A C 1
ATOM 775 O O . ALA A 1 94 ? -11.760 6.058 11.188 1.00 92.50 94 ALA A O 1
ATOM 776 N N . ASP A 1 95 ? -12.527 8.129 10.821 1.00 92.12 95 ASP A N 1
ATOM 777 C CA . ASP A 1 95 ? -13.914 7.715 10.590 1.00 92.12 95 ASP A CA 1
ATOM 778 C C . ASP A 1 95 ? -14.076 6.953 9.274 1.00 92.12 95 ASP A C 1
ATOM 780 O O . ASP A 1 95 ? -14.820 5.973 9.214 1.00 92.12 95 ASP A O 1
ATOM 784 N N . ILE A 1 96 ? -13.320 7.333 8.240 1.00 92.69 96 ILE A N 1
ATOM 785 C CA . ILE A 1 96 ? -13.280 6.596 6.971 1.00 92.69 96 ILE A CA 1
ATOM 786 C C . ILE A 1 96 ? -12.695 5.192 7.191 1.00 92.69 96 ILE A C 1
ATOM 788 O O . ILE A 1 96 ? -13.230 4.211 6.675 1.00 92.69 96 ILE A O 1
ATOM 792 N N . LEU A 1 97 ? -11.624 5.064 7.980 1.00 94.44 97 LEU A N 1
ATOM 793 C CA . LEU A 1 97 ? -11.024 3.761 8.291 1.00 94.44 97 LEU A CA 1
ATOM 794 C C . LEU A 1 97 ? -11.968 2.875 9.122 1.00 94.44 97 LEU A C 1
ATOM 796 O O . LEU A 1 97 ? -12.051 1.670 8.876 1.00 94.44 97 LEU A O 1
ATOM 800 N N . LYS A 1 98 ? -12.727 3.463 10.056 1.00 94.44 98 LYS A N 1
ATOM 801 C CA . LYS A 1 98 ? -13.781 2.747 10.796 1.00 94.44 98 LYS A CA 1
ATOM 802 C C . LYS A 1 98 ? -14.893 2.256 9.868 1.00 94.44 98 LYS A C 1
ATOM 804 O O . LYS A 1 98 ? -15.318 1.111 9.992 1.00 94.44 98 LYS A O 1
ATOM 809 N N . GLU A 1 99 ? -15.335 3.075 8.914 1.00 94.19 99 GLU A N 1
ATOM 810 C CA . GLU A 1 99 ? -16.334 2.673 7.910 1.00 94.19 99 GLU A CA 1
ATOM 811 C C . GLU A 1 99 ? -15.837 1.517 7.027 1.00 94.19 99 GLU A C 1
ATOM 813 O O . GLU A 1 99 ? -16.591 0.593 6.718 1.00 94.19 99 GLU A O 1
ATOM 818 N N . LEU A 1 100 ? -14.545 1.519 6.688 1.00 93.75 100 LEU A N 1
ATOM 819 C CA . LEU A 1 100 ? -13.873 0.424 5.982 1.00 93.75 100 LEU A CA 1
ATOM 820 C C . LEU A 1 100 ? -13.663 -0.830 6.846 1.00 93.75 100 LEU A C 1
ATOM 822 O O . LEU A 1 100 ? -13.201 -1.845 6.325 1.00 93.75 100 LEU A O 1
ATOM 826 N N . LYS A 1 101 ? -14.044 -0.786 8.129 1.00 95.75 101 LYS A N 1
ATOM 827 C CA . LYS A 1 101 ? -13.950 -1.877 9.108 1.00 95.75 101 LYS A CA 1
ATOM 828 C C . LYS A 1 101 ? -12.518 -2.282 9.471 1.00 95.75 101 LYS A C 1
ATOM 830 O O . LYS A 1 101 ? -12.271 -3.451 9.766 1.00 95.75 101 LYS A O 1
ATOM 835 N N . PHE A 1 102 ? -11.580 -1.333 9.486 1.00 95.19 102 PHE A N 1
ATOM 836 C CA . PHE A 1 102 ? -10.290 -1.559 10.144 1.00 95.19 102 PHE A CA 1
ATOM 837 C C . PHE A 1 102 ? -10.485 -1.752 11.655 1.00 95.19 102 PHE A C 1
ATOM 839 O O . PHE A 1 102 ? -11.363 -1.140 12.266 1.00 95.19 102 PHE A O 1
ATOM 846 N N . GLN A 1 103 ? -9.645 -2.586 12.270 1.00 94.38 103 GLN A N 1
ATOM 847 C CA . GLN A 1 103 ? -9.643 -2.778 13.723 1.00 94.38 103 GLN A CA 1
ATOM 848 C C . GLN A 1 103 ? -9.240 -1.481 14.447 1.00 94.38 103 GLN A C 1
ATOM 850 O O . GLN A 1 103 ? -8.447 -0.709 13.914 1.00 94.38 103 GLN A O 1
ATOM 855 N N . GLY A 1 104 ? -9.745 -1.244 15.664 1.00 90.06 104 GLY A N 1
ATOM 856 C CA . GLY A 1 104 ? -9.523 0.012 16.404 1.00 90.06 104 GLY A CA 1
ATOM 857 C C . GLY A 1 104 ? -8.044 0.396 16.526 1.00 90.06 104 GLY A C 1
ATOM 858 O O . GLY A 1 104 ? -7.644 1.473 16.088 1.00 90.06 104 GLY A O 1
ATOM 859 N N . ASP A 1 105 ? -7.215 -0.541 16.984 1.00 92.50 105 ASP A N 1
ATOM 860 C CA . ASP A 1 105 ? -5.762 -0.374 17.083 1.00 92.50 105 ASP A CA 1
ATOM 861 C C . ASP A 1 105 ? -5.097 -0.041 15.740 1.00 92.50 105 ASP A C 1
ATOM 863 O O . ASP A 1 105 ? -4.100 0.678 15.697 1.00 92.50 105 ASP A O 1
ATOM 867 N N . CYS A 1 106 ? -5.636 -0.574 14.639 1.00 94.75 106 CYS A N 1
ATOM 868 C CA . CYS A 1 106 ? -5.155 -0.298 13.289 1.00 94.75 106 CYS A CA 1
ATOM 869 C C . CYS A 1 106 ? -5.540 1.110 12.837 1.00 94.75 106 CYS A C 1
ATOM 871 O O . CYS A 1 106 ? -4.728 1.782 12.205 1.00 94.75 106 CYS A O 1
ATOM 873 N N . VAL A 1 107 ? -6.753 1.567 13.167 1.00 94.88 107 VAL A N 1
ATOM 874 C CA . VAL A 1 107 ? -7.231 2.921 12.846 1.00 94.88 107 VAL A CA 1
ATOM 875 C C . VAL A 1 107 ? -6.337 3.970 13.498 1.00 94.88 107 VAL A C 1
ATOM 877 O O . VAL A 1 107 ? -5.911 4.906 12.820 1.00 94.88 107 VAL A O 1
ATOM 880 N N . GLU A 1 108 ? -6.033 3.813 14.787 1.00 92.44 108 GLU A N 1
ATOM 881 C CA . GLU A 1 108 ? -5.177 4.752 15.519 1.00 92.44 108 GLU A CA 1
ATOM 882 C C . GLU A 1 108 ? -3.759 4.800 14.938 1.00 92.44 108 GLU A C 1
ATOM 884 O O . GLU A 1 108 ? -3.235 5.881 14.658 1.00 92.44 108 GLU A O 1
ATOM 889 N N . ASP A 1 109 ? -3.158 3.631 14.702 1.00 92.38 109 ASP A N 1
ATOM 890 C CA . ASP A 1 109 ? -1.788 3.514 14.199 1.00 92.38 109 ASP A CA 1
ATOM 891 C C . ASP A 1 109 ? -1.665 4.065 12.766 1.00 92.38 109 ASP A C 1
ATOM 893 O O . ASP A 1 109 ? -0.792 4.892 12.503 1.00 92.38 109 ASP A O 1
ATOM 897 N N . LEU A 1 110 ? -2.589 3.705 11.862 1.00 93.00 110 LEU A N 1
ATOM 898 C CA . LEU A 1 110 ? -2.642 4.247 10.495 1.00 93.00 110 LEU A CA 1
ATOM 899 C C . LEU A 1 110 ? -2.822 5.759 10.490 1.00 93.00 110 LEU A C 1
ATOM 901 O O . LEU A 1 110 ? -2.089 6.460 9.795 1.00 93.00 110 LEU A O 1
ATOM 905 N N . THR A 1 111 ? -3.792 6.264 11.253 1.00 92.69 111 THR A N 1
ATOM 906 C CA . THR A 1 111 ? -4.097 7.699 11.281 1.00 92.69 111 THR A CA 1
ATOM 907 C C . THR A 1 111 ? -2.877 8.484 11.749 1.00 92.69 111 THR A C 1
ATOM 909 O O . THR A 1 111 ? -2.495 9.467 11.114 1.00 92.69 111 THR A O 1
ATOM 912 N N . LYS A 1 112 ? -2.210 8.008 12.805 1.00 91.69 112 LYS A N 1
ATOM 913 C CA . LYS A 1 112 ? -0.985 8.621 13.317 1.00 91.69 112 LYS A CA 1
ATOM 914 C C . LYS A 1 112 ? 0.136 8.593 12.279 1.00 91.69 112 LYS A C 1
ATOM 916 O O . LYS A 1 112 ? 0.692 9.643 11.971 1.00 91.69 112 LYS A O 1
ATOM 921 N N . VAL A 1 113 ? 0.455 7.426 11.714 1.00 91.44 113 VAL A N 1
ATOM 922 C CA . VAL A 1 113 ? 1.564 7.287 10.755 1.00 91.44 113 VAL A CA 1
ATOM 923 C C . VAL A 1 113 ? 1.336 8.148 9.513 1.00 91.44 113 VAL A C 1
ATOM 925 O O . VAL A 1 113 ? 2.250 8.864 9.101 1.00 91.44 113 VAL A O 1
ATOM 928 N N . LEU A 1 114 ? 0.130 8.116 8.946 1.00 91.00 114 LEU A N 1
ATOM 929 C CA . LEU A 1 114 ? -0.191 8.829 7.711 1.00 91.00 114 LEU A CA 1
ATOM 930 C C . LEU A 1 114 ? -0.215 10.343 7.899 1.00 91.00 114 LEU A C 1
ATOM 932 O O . LEU A 1 114 ? 0.296 11.053 7.040 1.00 91.00 114 LEU A O 1
ATOM 936 N N . ILE A 1 115 ? -0.765 10.846 9.009 1.00 89.06 115 ILE A N 1
ATOM 937 C CA . ILE A 1 115 ? -0.812 12.290 9.277 1.00 89.06 115 ILE A CA 1
ATOM 938 C C . ILE A 1 115 ? 0.579 12.818 9.641 1.00 89.06 115 ILE A C 1
ATOM 940 O O . ILE A 1 115 ? 0.994 13.844 9.102 1.00 89.06 115 ILE A O 1
ATOM 944 N N . THR A 1 116 ? 1.319 12.125 10.516 1.00 90.44 116 THR A N 1
ATOM 945 C CA . THR A 1 116 ? 2.657 12.565 10.949 1.00 90.44 116 THR A CA 1
ATOM 946 C C . THR A 1 116 ? 3.647 12.611 9.790 1.00 90.44 116 THR A C 1
ATOM 948 O O . THR A 1 116 ? 4.423 13.556 9.698 1.00 90.44 116 THR A O 1
ATOM 951 N N . ASN A 1 117 ? 3.607 11.628 8.888 1.00 89.62 117 ASN A N 1
ATOM 952 C CA . ASN A 1 117 ? 4.573 11.518 7.792 1.00 89.62 117 ASN A CA 1
ATOM 953 C C . ASN A 1 117 ? 4.025 12.024 6.451 1.00 89.62 117 ASN A C 1
ATOM 955 O O . ASN A 1 117 ? 4.636 11.770 5.417 1.00 89.62 117 ASN A O 1
ATOM 959 N N . GLN A 1 118 ? 2.881 12.718 6.437 1.00 88.88 118 GLN A N 1
ATOM 960 C CA . GLN A 1 118 ? 2.174 13.035 5.194 1.00 88.88 118 GLN A CA 1
ATOM 961 C C . GLN A 1 118 ? 3.038 13.797 4.184 1.00 88.88 118 GLN A C 1
ATOM 963 O O . GLN A 1 118 ? 2.996 13.474 3.004 1.00 88.88 118 GLN A O 1
ATOM 968 N N . GLU A 1 119 ? 3.781 14.816 4.625 1.00 88.38 119 GLU A N 1
ATOM 969 C CA . GLU A 1 119 ? 4.601 15.640 3.722 1.00 88.38 119 GLU A CA 1
ATOM 970 C C . GLU A 1 119 ? 5.725 14.825 3.093 1.00 88.38 119 GLU A C 1
ATOM 972 O O . GLU A 1 119 ? 5.858 14.814 1.874 1.00 88.38 119 GLU A O 1
ATOM 977 N N . HIS A 1 120 ? 6.466 14.076 3.912 1.00 90.00 120 HIS A N 1
ATOM 978 C CA . HIS A 1 120 ? 7.524 13.186 3.436 1.00 90.00 120 HIS A CA 1
ATOM 979 C C . HIS A 1 120 ? 6.979 12.152 2.446 1.00 90.00 120 HIS A C 1
ATOM 981 O O . HIS A 1 120 ? 7.460 12.054 1.321 1.00 90.00 120 HIS A O 1
ATOM 987 N N . LEU A 1 121 ? 5.916 11.436 2.823 1.00 89.56 121 LEU A N 1
ATOM 988 C CA . LEU A 1 121 ? 5.294 10.422 1.968 1.00 89.56 121 LEU A CA 1
ATOM 989 C C . LEU A 1 121 ? 4.734 11.018 0.670 1.00 89.56 121 LEU A C 1
ATOM 991 O O . LEU A 1 121 ? 4.775 10.361 -0.370 1.00 89.56 121 LEU A O 1
ATOM 995 N N . TYR A 1 122 ? 4.218 12.248 0.714 1.00 89.50 122 TYR A N 1
ATOM 996 C CA . TYR A 1 122 ? 3.708 12.941 -0.465 1.00 89.50 122 TYR A CA 1
ATOM 997 C C . TYR A 1 122 ? 4.819 13.284 -1.456 1.00 89.50 122 TYR A C 1
ATOM 999 O O . TYR A 1 122 ? 4.636 13.047 -2.650 1.00 89.50 122 TYR A O 1
ATOM 1007 N N . GLU A 1 123 ? 5.966 13.782 -0.987 1.00 87.62 123 GLU A N 1
ATOM 1008 C CA . GLU A 1 123 ? 7.112 14.053 -1.863 1.00 87.62 123 GLU A CA 1
ATOM 1009 C C . GLU A 1 123 ? 7.622 12.764 -2.523 1.00 87.62 123 GLU A C 1
ATOM 1011 O O . GLU A 1 123 ? 7.745 12.714 -3.747 1.00 87.62 123 GLU A O 1
ATOM 1016 N N . GLN A 1 124 ? 7.780 11.678 -1.755 1.00 87.19 124 GLN A N 1
ATOM 1017 C CA . GLN A 1 124 ? 8.174 10.370 -2.306 1.00 87.19 124 GLN A CA 1
ATOM 1018 C C . GLN A 1 124 ? 7.171 9.859 -3.353 1.00 87.19 124 GLN A C 1
ATOM 1020 O O . GLN A 1 124 ? 7.543 9.407 -4.437 1.00 87.19 124 GLN A O 1
ATOM 1025 N N . TYR A 1 125 ? 5.873 9.981 -3.070 1.00 85.88 125 TYR A N 1
ATOM 1026 C CA . TYR A 1 125 ? 4.816 9.589 -4.000 1.00 85.88 125 TYR A CA 1
ATOM 1027 C C . TYR A 1 125 ? 4.788 10.447 -5.275 1.00 85.88 125 TYR A C 1
ATOM 1029 O O . TYR A 1 125 ? 4.559 9.924 -6.370 1.00 85.88 125 TYR A O 1
ATOM 1037 N N . LYS A 1 126 ? 5.028 11.757 -5.158 1.00 82.44 126 LYS A N 1
ATOM 1038 C CA . LYS A 1 126 ? 5.115 12.666 -6.305 1.00 82.44 126 LYS A CA 1
ATOM 1039 C C . LYS A 1 126 ? 6.292 12.288 -7.197 1.00 82.44 126 LYS A C 1
ATOM 1041 O O . LYS A 1 126 ? 6.099 12.165 -8.404 1.00 82.44 126 LYS A O 1
ATOM 1046 N N . GLU A 1 127 ? 7.456 12.035 -6.603 1.00 74.12 127 GLU A N 1
ATOM 1047 C CA . GLU A 1 127 ? 8.646 11.599 -7.329 1.00 74.12 127 GLU A CA 1
ATOM 1048 C C . GLU A 1 127 ? 8.466 10.246 -8.029 1.00 74.12 127 GLU A C 1
ATOM 1050 O O . GLU A 1 127 ? 8.961 10.052 -9.140 1.00 74.12 127 GLU A O 1
ATOM 1055 N N . LEU A 1 128 ? 7.752 9.310 -7.394 1.00 70.25 128 LEU A N 1
ATOM 1056 C CA . LEU A 1 128 ? 7.413 8.017 -7.990 1.00 70.25 128 LEU A CA 1
ATOM 1057 C C . LEU A 1 128 ? 6.530 8.188 -9.237 1.00 70.25 128 LEU A C 1
ATOM 1059 O O . LEU A 1 128 ? 6.699 7.471 -10.224 1.00 70.25 128 LEU A O 1
ATOM 1063 N N . LYS A 1 129 ? 5.597 9.149 -9.208 1.00 62.84 129 LYS A N 1
ATOM 1064 C CA . LYS A 1 129 ? 4.705 9.468 -10.334 1.00 62.84 129 LYS A CA 1
ATOM 1065 C C . LYS A 1 129 ? 5.339 10.305 -11.434 1.00 62.84 129 LYS A C 1
ATOM 1067 O O . LYS A 1 129 ? 4.854 10.259 -12.559 1.00 62.84 129 LYS A O 1
ATOM 1072 N N . THR A 1 130 ? 6.393 11.049 -11.129 1.00 50.62 130 THR A N 1
ATOM 1073 C CA . THR A 1 130 ? 7.255 11.686 -12.132 1.00 50.62 130 THR A CA 1
ATOM 1074 C C . THR A 1 130 ? 8.310 10.719 -12.659 1.00 50.62 130 THR A C 1
ATOM 1076 O O . THR A 1 130 ? 9.385 11.155 -13.058 1.00 50.62 130 THR A O 1
ATOM 1079 N N . THR A 1 131 ? 8.023 9.411 -12.660 1.00 48.44 131 THR A N 1
ATOM 1080 C CA . THR A 1 131 ? 8.778 8.462 -13.479 1.00 48.44 131 THR A CA 1
ATOM 1081 C C . THR A 1 131 ? 8.839 9.037 -14.884 1.00 48.44 131 THR A C 1
ATOM 1083 O O . THR A 1 131 ? 7.812 9.466 -15.422 1.00 48.44 131 THR A O 1
ATOM 1086 N N . GLU A 1 132 ? 10.054 9.138 -15.424 1.00 46.97 132 GLU A N 1
ATOM 1087 C CA . GLU A 1 132 ? 10.255 9.652 -16.769 1.00 46.97 132 GLU A CA 1
ATOM 1088 C C . GLU A 1 132 ? 9.293 8.928 -17.718 1.00 46.97 132 GLU A C 1
ATOM 1090 O O . GLU A 1 132 ? 9.058 7.722 -17.547 1.00 46.97 132 GLU A O 1
ATOM 1095 N N . PRO A 1 133 ? 8.662 9.647 -18.664 1.00 49.12 133 PRO A N 1
ATOM 1096 C CA . PRO A 1 133 ? 7.831 8.993 -19.663 1.00 49.12 133 PRO A CA 1
ATOM 1097 C C . PRO A 1 133 ? 8.647 7.854 -20.267 1.00 49.12 133 PRO A C 1
ATOM 1099 O O . PRO A 1 133 ? 9.831 8.047 -20.529 1.00 49.12 133 PRO A O 1
ATOM 1102 N N . PHE A 1 134 ? 8.037 6.680 -20.467 1.00 49.06 134 PHE A N 1
ATOM 1103 C CA . PHE A 1 134 ? 8.674 5.605 -21.227 1.00 49.06 134 PHE A CA 1
ATOM 1104 C C . PHE A 1 134 ? 9.189 6.211 -22.533 1.00 49.06 134 PHE A C 1
ATOM 1106 O O . PHE A 1 134 ? 8.398 6.560 -23.411 1.00 49.06 134 PHE A O 1
ATOM 1113 N N . THR A 1 135 ? 10.501 6.416 -22.618 1.00 45.59 135 THR A N 1
ATOM 1114 C CA . THR A 1 135 ? 11.133 7.139 -23.722 1.00 45.59 135 THR A CA 1
ATOM 1115 C C . THR A 1 135 ? 11.017 6.320 -24.998 1.00 45.59 135 THR A C 1
ATOM 1117 O O . THR A 1 135 ? 10.790 6.893 -26.061 1.00 45.59 135 THR A O 1
ATOM 1120 N N . GLN A 1 136 ? 11.039 4.988 -24.870 1.00 46.19 136 GLN A N 1
ATOM 1121 C CA . GLN A 1 136 ? 10.730 4.027 -25.924 1.00 46.19 136 GLN A CA 1
ATOM 1122 C C . GLN A 1 136 ? 10.030 2.779 -25.360 1.00 46.19 136 GLN A C 1
ATOM 1124 O O . GLN A 1 136 ? 10.604 1.979 -24.624 1.00 46.19 136 GLN A O 1
ATOM 1129 N N . LEU A 1 137 ? 8.769 2.574 -25.751 1.00 51.34 137 LEU A N 1
ATOM 1130 C CA . LEU A 1 137 ? 8.0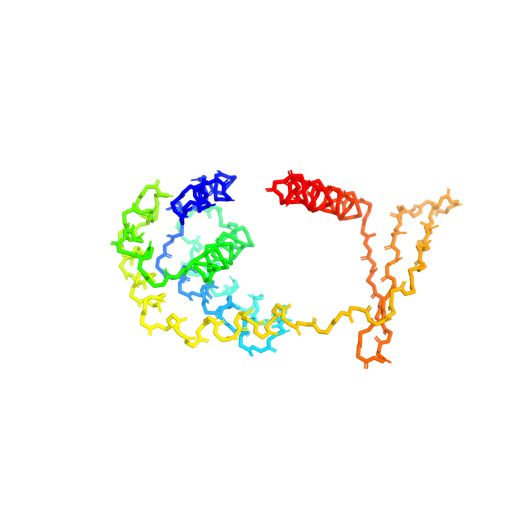93 1.283 -25.617 1.00 51.34 137 LEU A CA 1
ATOM 1131 C C . LEU A 1 137 ? 8.221 0.518 -26.943 1.00 51.34 137 LEU A C 1
ATOM 1133 O O . LEU A 1 137 ? 7.282 0.489 -27.743 1.00 51.34 137 LEU A O 1
ATOM 1137 N N . GLU A 1 138 ? 9.377 -0.101 -27.191 1.00 52.97 138 GLU A N 1
ATOM 1138 C CA . GLU A 1 138 ? 9.519 -1.083 -28.274 1.00 52.97 138 GLU A CA 1
ATOM 1139 C C . GLU A 1 138 ? 8.857 -2.401 -27.857 1.00 52.97 138 GLU A C 1
ATOM 1141 O O . GLU A 1 138 ? 9.451 -3.288 -27.248 1.00 52.97 138 GLU A O 1
ATOM 1146 N N . HIS A 1 139 ? 7.565 -2.503 -28.150 1.00 53.56 139 HIS A N 1
ATOM 1147 C CA . HIS A 1 139 ? 6.748 -3.649 -27.791 1.00 53.56 139 HIS A CA 1
ATOM 1148 C C . HIS A 1 139 ? 6.865 -4.728 -28.868 1.00 53.56 139 HIS A C 1
ATOM 1150 O O . HIS A 1 139 ? 6.283 -4.631 -29.947 1.00 53.56 139 HIS A O 1
ATOM 1156 N N . ARG A 1 140 ? 7.579 -5.808 -28.555 1.00 53.16 140 ARG A N 1
ATOM 1157 C CA . ARG A 1 140 ? 7.485 -7.064 -29.302 1.00 53.16 140 ARG A CA 1
ATOM 1158 C C . ARG A 1 140 ? 6.710 -8.068 -28.464 1.00 53.16 140 ARG A C 1
ATOM 1160 O O . ARG A 1 140 ? 7.214 -8.520 -27.446 1.00 53.16 140 ARG A O 1
ATOM 1167 N N . ILE A 1 141 ? 5.492 -8.391 -28.895 1.00 58.69 141 ILE A N 1
ATOM 1168 C CA . ILE A 1 141 ? 4.690 -9.475 -28.322 1.00 58.69 141 ILE A CA 1
ATOM 1169 C C . ILE A 1 141 ? 5.056 -10.744 -29.086 1.00 58.69 141 ILE A C 1
ATOM 1171 O O . ILE A 1 141 ? 4.543 -10.987 -30.178 1.00 58.69 141 ILE A O 1
ATOM 1175 N N . ASP A 1 142 ? 5.945 -11.552 -28.517 1.00 58.56 142 ASP A N 1
ATOM 1176 C CA . ASP A 1 142 ? 6.169 -12.907 -29.014 1.00 58.56 142 ASP A CA 1
ATOM 1177 C C . ASP A 1 142 ? 5.135 -13.839 -28.377 1.00 58.56 142 ASP A C 1
ATOM 1179 O O . ASP A 1 142 ? 5.136 -14.039 -27.162 1.00 58.56 142 ASP A O 1
ATOM 1183 N N . ILE A 1 143 ? 4.242 -14.391 -29.203 1.00 59.31 143 ILE A N 1
ATOM 1184 C CA . ILE A 1 143 ? 3.303 -15.446 -28.810 1.00 59.31 143 ILE A CA 1
ATOM 1185 C C . ILE A 1 143 ? 3.939 -16.780 -29.200 1.00 59.31 143 ILE A C 1
ATOM 1187 O O . ILE A 1 143 ? 3.889 -17.195 -30.358 1.00 59.31 143 ILE A O 1
ATOM 1191 N N . SER A 1 144 ? 4.568 -17.452 -28.243 1.00 58.66 144 SER A N 1
ATOM 1192 C CA . SER A 1 144 ? 5.107 -18.804 -28.427 1.00 58.66 144 SER A CA 1
ATOM 1193 C C . SER A 1 144 ? 4.097 -19.854 -27.950 1.00 58.66 144 SER A C 1
ATOM 1195 O O . SER A 1 144 ? 3.316 -19.589 -27.044 1.00 58.66 144 SER A O 1
ATOM 1197 N N . GLY A 1 145 ? 4.096 -21.050 -28.559 1.00 53.62 145 GLY A N 1
ATOM 1198 C CA . GLY A 1 145 ? 3.339 -22.214 -28.059 1.00 53.62 145 GLY A CA 1
ATOM 1199 C C . GLY A 1 145 ? 2.158 -22.703 -28.908 1.00 53.62 145 GLY A C 1
ATOM 1200 O O . GLY A 1 145 ? 1.619 -23.762 -28.606 1.00 53.62 145 GLY A O 1
ATOM 1201 N N . VAL A 1 146 ? 1.798 -22.026 -30.006 1.00 53.16 146 VAL A N 1
ATOM 1202 C CA . VAL A 1 146 ? 0.647 -22.435 -30.849 1.00 53.16 146 VAL A CA 1
ATOM 1203 C C . VAL A 1 146 ? 0.842 -23.820 -31.500 1.00 53.16 146 VAL A C 1
ATOM 1205 O O . VAL A 1 146 ? -0.139 -24.499 -31.774 1.00 53.16 146 VAL A O 1
ATOM 1208 N N . ASP A 1 147 ? 2.089 -24.285 -31.654 1.00 53.50 147 ASP A N 1
ATOM 1209 C CA . ASP A 1 147 ? 2.424 -25.485 -32.444 1.00 53.50 147 ASP A CA 1
ATOM 1210 C C . ASP A 1 147 ? 3.165 -26.610 -31.682 1.00 53.50 147 ASP A C 1
ATOM 1212 O O . ASP A 1 147 ? 3.550 -27.609 -32.286 1.00 53.50 147 ASP A O 1
ATOM 1216 N N . ARG A 1 148 ? 3.433 -26.489 -30.366 1.00 54.03 148 ARG A N 1
ATOM 1217 C CA . ARG A 1 148 ? 4.311 -27.452 -29.639 1.00 54.03 148 ARG A CA 1
ATOM 1218 C C . ARG A 1 148 ? 3.836 -27.908 -28.252 1.00 54.03 148 ARG A C 1
ATOM 1220 O O . ARG A 1 148 ? 4.657 -28.316 -27.435 1.00 54.03 148 ARG A O 1
ATOM 1227 N N . GLY A 1 149 ? 2.539 -27.833 -27.950 1.00 56.59 149 GLY A N 1
ATOM 1228 C CA . GLY A 1 149 ? 1.993 -28.334 -26.675 1.00 56.59 149 GLY A CA 1
ATOM 1229 C C . GLY A 1 149 ? 2.447 -27.572 -25.419 1.00 56.59 149 GLY A C 1
ATOM 1230 O O . GLY A 1 149 ? 2.186 -28.023 -24.306 1.00 56.59 149 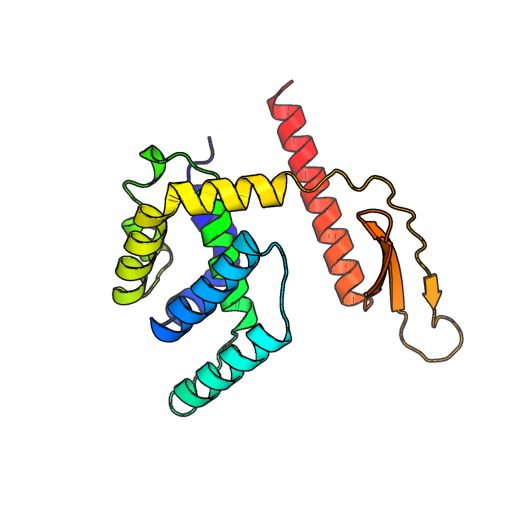GLY A O 1
ATOM 1231 N N . GLN A 1 150 ? 3.110 -26.421 -25.578 1.00 57.94 150 GLN A N 1
ATOM 1232 C CA . GLN A 1 150 ? 3.383 -25.481 -24.492 1.00 57.94 150 GLN A CA 1
ATOM 1233 C C . GLN A 1 150 ? 2.253 -24.448 -24.414 1.00 57.94 150 GLN A C 1
ATOM 1235 O O . GLN A 1 150 ? 1.784 -23.993 -25.460 1.00 57.94 150 GLN A O 1
ATOM 1240 N N . PRO A 1 151 ? 1.804 -24.063 -23.206 1.00 60.44 151 PRO A N 1
ATOM 1241 C CA . PRO A 1 151 ? 0.781 -23.040 -23.058 1.00 60.44 151 PRO A CA 1
ATOM 1242 C C . PRO A 1 151 ? 1.281 -21.709 -23.640 1.00 60.44 151 PRO A C 1
ATOM 1244 O O . PRO A 1 151 ? 2.461 -21.385 -23.481 1.00 60.44 151 PRO A O 1
ATOM 1247 N N . PRO A 1 152 ? 0.405 -20.934 -24.302 1.00 67.00 152 PRO A N 1
ATOM 1248 C CA . PRO A 1 152 ? 0.792 -19.672 -24.904 1.00 67.00 152 PRO A CA 1
ATOM 1249 C C . PRO A 1 152 ? 1.320 -18.705 -23.843 1.00 67.00 152 PRO A C 1
ATOM 1251 O O . PRO A 1 152 ? 0.663 -18.472 -22.824 1.00 67.00 152 PRO A O 1
ATOM 1254 N N . SER A 1 153 ? 2.496 -18.137 -24.098 1.00 68.38 153 SER A N 1
ATOM 1255 C CA . SER A 1 153 ? 3.123 -17.133 -23.235 1.00 68.38 153 SER A CA 1
ATOM 1256 C C . SER A 1 153 ? 3.373 -15.849 -24.011 1.00 68.38 153 SER A C 1
ATOM 1258 O O . SER A 1 153 ? 3.687 -15.913 -25.201 1.00 68.38 153 SER A O 1
ATOM 1260 N N . VAL A 1 154 ? 3.204 -14.705 -23.351 1.00 78.19 154 VAL A N 1
ATOM 1261 C CA . VAL A 1 154 ? 3.382 -13.378 -23.945 1.00 78.19 154 VAL A CA 1
ATOM 1262 C C . VAL A 1 154 ? 4.627 -12.740 -23.357 1.00 78.19 154 VAL A C 1
ATOM 1264 O O . VAL A 1 154 ? 4.672 -12.453 -22.165 1.00 78.19 154 VAL A O 1
ATOM 1267 N N . ILE A 1 155 ? 5.624 -12.464 -24.190 1.00 77.62 155 ILE A N 1
ATOM 1268 C CA . ILE A 1 155 ? 6.788 -11.685 -23.763 1.00 77.62 155 ILE A CA 1
ATOM 1269 C C . ILE A 1 155 ? 6.498 -10.207 -24.022 1.00 77.62 155 ILE A C 1
ATOM 1271 O O . ILE A 1 155 ? 6.145 -9.835 -25.136 1.00 77.62 155 ILE A O 1
ATOM 1275 N N . LEU A 1 156 ? 6.626 -9.376 -22.989 1.00 77.19 156 LEU A N 1
ATOM 1276 C CA . LEU A 1 156 ? 6.563 -7.922 -23.077 1.00 77.19 156 LEU A CA 1
ATOM 1277 C C . LEU A 1 156 ? 7.968 -7.354 -22.884 1.00 77.19 156 LEU A C 1
ATOM 1279 O O . LEU A 1 156 ? 8.498 -7.381 -21.772 1.00 77.19 156 LEU A O 1
ATOM 1283 N N . SER A 1 157 ? 8.540 -6.820 -23.957 1.00 76.94 157 SER A N 1
ATOM 1284 C CA . SER A 1 157 ? 9.800 -6.076 -23.918 1.00 76.94 157 SER A CA 1
ATOM 1285 C C . SER A 1 157 ? 9.540 -4.575 -2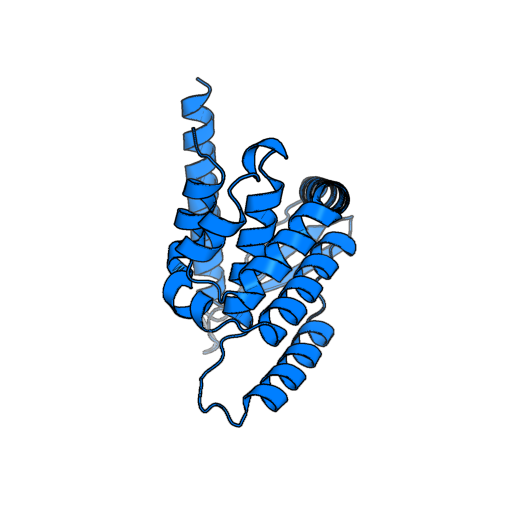3.804 1.00 76.94 157 SER A C 1
ATOM 1287 O O . SER A 1 157 ? 8.598 -4.061 -24.409 1.00 76.94 157 SER A O 1
ATOM 1289 N N . TYR A 1 158 ? 10.347 -3.881 -23.007 1.00 72.81 158 TYR A N 1
ATOM 1290 C CA . TYR A 1 158 ? 10.295 -2.430 -22.851 1.00 72.81 158 TYR A CA 1
ATOM 1291 C C . TYR A 1 158 ? 11.670 -1.870 -22.491 1.00 72.81 158 TYR A C 1
ATOM 1293 O O . TYR A 1 158 ? 12.467 -2.545 -21.840 1.00 72.81 158 TYR A O 1
ATOM 1301 N N . GLU A 1 159 ? 11.940 -0.628 -22.879 1.00 70.69 159 GLU A N 1
ATOM 1302 C CA . GLU A 1 159 ? 13.141 0.086 -22.461 1.00 70.69 159 GLU A CA 1
ATOM 1303 C C . GLU A 1 159 ? 12.803 1.041 -21.317 1.00 70.69 159 GLU A C 1
ATOM 1305 O O . GLU A 1 159 ? 11.793 1.749 -21.341 1.00 70.69 159 GLU A O 1
ATOM 1310 N N . GLN A 1 160 ? 13.636 1.033 -20.281 1.00 62.75 160 GLN A N 1
ATOM 1311 C CA . GLN A 1 160 ? 13.555 1.981 -19.179 1.00 62.75 160 GLN A CA 1
ATOM 1312 C C . GLN A 1 160 ? 14.975 2.428 -18.841 1.00 62.75 160 GLN A C 1
ATOM 1314 O O . GLN A 1 160 ? 15.824 1.584 -18.553 1.00 62.75 160 GLN A O 1
ATOM 1319 N N . ASP A 1 161 ? 15.229 3.735 -18.876 1.00 64.94 161 ASP A N 1
ATOM 1320 C CA . ASP A 1 161 ? 16.537 4.338 -18.582 1.00 64.94 161 ASP A CA 1
ATOM 1321 C C . ASP A 1 161 ? 17.676 3.834 -19.498 1.00 64.94 161 ASP A C 1
ATOM 1323 O O . ASP A 1 161 ? 18.805 3.638 -19.048 1.00 64.94 161 ASP A O 1
ATOM 1327 N N . GLY A 1 162 ? 17.394 3.549 -20.777 1.00 66.25 162 GLY A N 1
ATOM 1328 C CA . GLY A 1 162 ? 18.385 2.964 -21.695 1.00 66.25 162 GLY A CA 1
ATOM 1329 C C . GLY A 1 162 ? 18.596 1.455 -21.522 1.00 66.25 162 GLY A C 1
ATOM 1330 O O . GLY A 1 162 ? 19.436 0.860 -22.199 1.00 66.25 162 GLY A O 1
ATOM 1331 N N . ILE A 1 163 ? 17.877 0.819 -20.589 1.00 67.00 163 ILE A N 1
ATOM 1332 C CA . ILE A 1 163 ? 18.013 -0.602 -20.264 1.00 67.00 163 ILE A CA 1
ATOM 1333 C C . ILE A 1 163 ? 16.792 -1.360 -20.786 1.00 67.00 163 ILE A C 1
ATOM 1335 O O . ILE A 1 163 ? 15.675 -1.194 -20.287 1.00 67.00 163 ILE A O 1
ATOM 1339 N N . GLY A 1 164 ? 17.023 -2.249 -21.754 1.00 74.75 164 GLY A N 1
ATOM 1340 C CA . GLY A 1 164 ? 16.021 -3.194 -22.238 1.00 74.75 164 GLY A CA 1
ATOM 1341 C C . GLY A 1 164 ? 15.655 -4.222 -21.165 1.00 74.75 164 GLY A C 1
ATOM 1342 O O . GLY A 1 164 ? 16.514 -4.932 -20.637 1.00 74.75 164 GLY A O 1
ATOM 1343 N N . LYS A 1 165 ? 14.368 -4.314 -20.842 1.00 77.12 165 LYS A N 1
ATOM 1344 C CA . LYS A 1 165 ? 13.780 -5.291 -19.922 1.00 77.12 165 LYS A CA 1
ATOM 1345 C C . LYS A 1 165 ? 12.752 -6.128 -20.673 1.00 77.12 165 LYS A C 1
ATOM 1347 O O . LYS A 1 165 ? 12.103 -5.646 -21.594 1.00 77.12 165 LYS A O 1
ATOM 1352 N N . ALA A 1 166 ? 12.589 -7.381 -20.261 1.00 79.50 166 ALA A N 1
ATOM 1353 C CA . ALA A 1 166 ? 11.569 -8.275 -20.792 1.00 79.50 166 ALA A CA 1
ATOM 1354 C C . ALA A 1 166 ? 10.865 -9.002 -19.646 1.00 79.50 166 ALA A C 1
ATOM 1356 O O . ALA A 1 166 ? 11.512 -9.490 -18.718 1.00 79.50 166 ALA A O 1
ATOM 1357 N N . VAL A 1 167 ? 9.539 -9.075 -19.715 1.00 81.31 167 VAL A N 1
ATOM 1358 C CA . VAL A 1 167 ? 8.698 -9.788 -18.751 1.00 81.31 167 VAL A CA 1
ATOM 1359 C C . VAL A 1 167 ? 7.905 -10.847 -19.496 1.00 81.31 167 VAL A C 1
ATOM 1361 O O . VAL A 1 167 ? 7.272 -10.553 -20.505 1.00 81.31 167 VAL A O 1
ATOM 1364 N N . ASN A 1 168 ? 7.941 -12.082 -19.000 1.00 81.25 168 ASN A N 1
ATOM 1365 C CA . ASN A 1 168 ? 7.112 -13.158 -19.522 1.00 81.25 168 ASN A CA 1
ATOM 1366 C C . ASN A 1 168 ? 5.792 -13.196 -18.747 1.00 81.25 168 ASN A C 1
ATOM 1368 O O . ASN A 1 168 ? 5.799 -13.339 -17.526 1.00 81.25 168 ASN A O 1
ATOM 1372 N N . LEU A 1 169 ? 4.685 -13.039 -19.461 1.00 79.81 169 LEU A N 1
ATOM 1373 C CA . LEU A 1 169 ? 3.332 -13.019 -18.934 1.00 79.81 169 LEU A CA 1
ATOM 1374 C C . LEU A 1 169 ? 2.620 -14.310 -19.332 1.00 79.81 169 LEU A C 1
ATOM 1376 O O . LEU A 1 169 ? 2.598 -14.709 -20.503 1.00 79.81 169 LEU A O 1
ATOM 1380 N N . SER A 1 170 ? 1.958 -14.930 -18.363 1.00 82.75 170 SER A N 1
ATOM 1381 C CA . SER A 1 170 ? 0.919 -15.911 -18.653 1.00 82.75 170 SER A CA 1
ATOM 1382 C C . SER A 1 170 ? -0.241 -15.261 -19.415 1.00 82.75 170 SER A C 1
ATOM 1384 O O . SER A 1 170 ? -0.461 -14.047 -19.369 1.00 82.75 170 SER A O 1
ATOM 1386 N N . LEU A 1 171 ? -1.052 -16.083 -20.083 1.00 79.62 171 LEU A N 1
ATOM 1387 C CA . LEU A 1 171 ? -2.242 -15.600 -20.784 1.00 79.62 171 LEU A CA 1
ATOM 1388 C C . LEU A 1 171 ? -3.223 -14.868 -19.843 1.00 79.62 171 LEU A C 1
ATOM 1390 O O . LEU A 1 171 ? -3.845 -13.879 -20.233 1.00 79.62 171 LEU A O 1
ATOM 1394 N N . GLN A 1 172 ? -3.335 -15.319 -18.590 1.00 80.31 172 GLN A N 1
ATOM 1395 C CA . GLN A 1 172 ? -4.181 -14.680 -17.581 1.00 80.31 172 GLN A CA 1
ATOM 1396 C C . GLN A 1 172 ? -3.662 -13.287 -17.203 1.00 80.31 172 GLN A C 1
ATOM 1398 O O . GLN A 1 172 ? -4.440 -12.331 -17.195 1.00 80.31 172 GLN A O 1
ATOM 1403 N N . GLU A 1 173 ? -2.363 -13.158 -16.931 1.00 80.69 173 GLU A N 1
ATOM 1404 C CA . GLU A 1 173 ? -1.724 -11.870 -16.627 1.00 80.69 173 GLU A CA 1
ATOM 1405 C C . GLU A 1 173 ? -1.830 -10.910 -17.816 1.00 80.69 173 GLU A C 1
ATOM 1407 O O . GLU A 1 173 ? -2.132 -9.730 -17.643 1.00 80.69 173 GLU A O 1
ATOM 1412 N N . PHE A 1 174 ? -1.689 -11.420 -19.042 1.00 83.50 174 PHE A N 1
ATOM 1413 C CA . PHE A 1 174 ? -1.890 -10.623 -20.249 1.00 83.50 174 PHE A CA 1
ATOM 1414 C C . PHE A 1 174 ? -3.335 -10.114 -20.383 1.00 83.50 174 PHE A C 1
ATOM 1416 O O . PHE A 1 174 ? -3.564 -8.947 -20.713 1.00 83.50 174 PHE A O 1
ATOM 1423 N N . HIS A 1 175 ? -4.337 -10.946 -20.088 1.00 83.75 175 HIS A N 1
ATOM 1424 C CA . HIS A 1 175 ? -5.733 -10.502 -20.074 1.00 83.75 175 HIS A CA 1
ATOM 1425 C C . HIS A 1 175 ? -6.011 -9.450 -18.997 1.00 83.75 175 HIS A C 1
ATOM 1427 O O . HIS A 1 175 ? -6.752 -8.499 -19.268 1.00 83.75 175 HIS A O 1
ATOM 1433 N N . GLN A 1 176 ? -5.405 -9.582 -17.814 1.00 81.88 176 GLN A N 1
ATOM 1434 C CA . GLN A 1 176 ? -5.488 -8.568 -16.761 1.00 81.88 176 GLN A CA 1
ATOM 1435 C C . GLN A 1 176 ? -4.854 -7.251 -17.210 1.00 81.88 176 GLN A C 1
ATOM 1437 O O . GLN A 1 176 ? -5.497 -6.207 -17.101 1.00 81.88 176 GLN A O 1
ATOM 1442 N N . LEU A 1 177 ? -3.655 -7.297 -17.798 1.00 83.00 177 LEU A N 1
ATOM 1443 C CA . LEU A 1 177 ? -2.983 -6.118 -18.343 1.00 83.00 177 LEU A CA 1
ATOM 1444 C C . LEU A 1 177 ? -3.855 -5.414 -19.393 1.00 83.00 177 LEU A C 1
ATOM 1446 O O . LEU A 1 177 ? -4.068 -4.205 -19.311 1.00 83.00 177 LEU A O 1
ATOM 1450 N N . ARG A 1 178 ? -4.433 -6.171 -20.335 1.00 85.44 178 ARG A N 1
ATOM 1451 C CA . ARG A 1 178 ? -5.349 -5.633 -21.354 1.00 85.44 178 ARG A CA 1
ATOM 1452 C C . ARG A 1 178 ? -6.548 -4.918 -20.728 1.00 85.44 178 ARG A C 1
ATOM 1454 O O . ARG A 1 178 ? -6.919 -3.838 -21.182 1.00 85.44 178 ARG A O 1
ATOM 1461 N N . TYR A 1 179 ? -7.152 -5.510 -19.699 1.00 86.00 179 TYR A N 1
ATOM 1462 C CA . TYR A 1 179 ? -8.265 -4.891 -18.978 1.00 86.00 179 TYR A CA 1
ATOM 1463 C C . TYR A 1 179 ? -7.835 -3.603 -18.263 1.00 86.00 179 TYR A C 1
ATOM 1465 O O . TYR A 1 179 ? -8.524 -2.589 -18.369 1.00 86.00 179 TYR A O 1
ATOM 1473 N N . MET A 1 180 ? -6.683 -3.614 -17.586 1.00 77.62 180 MET A N 1
ATOM 1474 C CA . MET A 1 180 ? -6.150 -2.439 -16.890 1.00 77.62 180 MET A CA 1
ATOM 1475 C C . MET A 1 180 ? -5.892 -1.275 -17.851 1.00 77.62 180 MET A C 1
ATOM 1477 O O . MET A 1 180 ? -6.308 -0.152 -17.567 1.00 77.62 180 MET A O 1
ATOM 1481 N N . VAL A 1 181 ? -5.272 -1.544 -19.005 1.00 84.38 181 VAL A N 1
ATOM 1482 C CA . VAL A 1 181 ? -5.032 -0.529 -20.044 1.00 84.38 181 VAL A CA 1
ATOM 1483 C C . VAL A 1 181 ? -6.353 0.029 -20.576 1.00 84.38 181 VAL A C 1
ATOM 1485 O O . VAL A 1 181 ? -6.512 1.245 -20.652 1.00 84.38 181 VAL A O 1
ATOM 1488 N N . ALA A 1 182 ? -7.330 -0.830 -20.884 1.00 86.62 182 ALA A N 1
ATOM 1489 C CA . ALA A 1 182 ? -8.644 -0.389 -21.352 1.00 86.62 182 ALA A CA 1
ATOM 1490 C C . ALA A 1 182 ? -9.374 0.484 -20.314 1.00 86.62 182 ALA A C 1
ATOM 1492 O O . ALA A 1 182 ? -9.944 1.515 -20.668 1.00 86.62 182 ALA A O 1
ATOM 1493 N N . SER A 1 183 ? -9.319 0.109 -19.033 1.00 80.25 183 SER A N 1
ATOM 1494 C CA . SER A 1 183 ? -9.912 0.889 -17.942 1.00 80.25 183 SER A CA 1
ATOM 1495 C C . SER A 1 183 ? -9.237 2.253 -17.788 1.00 80.25 183 SER A C 1
ATOM 1497 O O . SER A 1 183 ? -9.925 3.260 -17.644 1.00 80.25 183 SER A O 1
ATOM 1499 N N . ALA A 1 184 ? -7.904 2.309 -17.862 1.00 76.75 184 ALA A N 1
ATOM 1500 C CA . ALA A 1 184 ? -7.159 3.564 -17.777 1.00 76.75 184 ALA A CA 1
ATOM 1501 C C . ALA A 1 184 ? -7.469 4.500 -18.958 1.00 76.75 184 ALA A C 1
ATOM 1503 O O . ALA A 1 184 ? -7.657 5.700 -18.761 1.00 76.75 184 ALA A O 1
ATOM 1504 N N . LEU A 1 185 ? -7.575 3.955 -20.177 1.00 82.25 185 LEU A N 1
ATOM 1505 C CA . LEU A 1 185 ? -7.988 4.715 -21.362 1.00 82.25 185 LEU A CA 1
ATOM 1506 C C . LEU A 1 185 ? -9.408 5.270 -21.215 1.00 82.25 185 LEU A C 1
ATOM 1508 O O . LEU A 1 185 ? -9.658 6.417 -21.580 1.00 82.25 185 LEU A O 1
ATOM 1512 N N . HIS A 1 186 ? -10.325 4.484 -20.652 1.00 82.56 186 HIS A N 1
ATOM 1513 C CA . HIS A 1 186 ? -11.687 4.938 -20.391 1.00 82.56 186 HIS A CA 1
ATOM 1514 C C . HIS A 1 186 ? -11.725 6.082 -19.363 1.00 82.56 186 HIS A C 1
ATOM 1516 O O . HIS A 1 186 ? -12.372 7.101 -19.598 1.00 82.56 186 HIS A O 1
ATOM 1522 N N . GLU A 1 187 ? -10.970 5.966 -18.266 1.00 80.06 187 GLU A N 1
ATOM 1523 C CA . GLU A 1 187 ? -10.844 7.041 -17.273 1.00 80.06 187 GLU A CA 1
ATOM 1524 C C . GLU A 1 187 ? -10.233 8.319 -17.869 1.00 80.06 187 GLU A C 1
ATOM 1526 O O . GLU A 1 187 ? -10.698 9.420 -17.566 1.00 80.06 187 GLU A O 1
ATOM 1531 N N . LEU A 1 188 ? -9.220 8.193 -18.734 1.00 81.94 188 LEU A N 1
ATOM 1532 C CA . LEU A 1 188 ? -8.629 9.329 -19.448 1.00 81.94 188 LEU A CA 1
ATOM 1533 C C . LEU A 1 188 ? -9.659 10.042 -20.329 1.00 81.94 188 LEU A C 1
ATOM 1535 O O . LEU A 1 188 ? -9.794 11.262 -20.231 1.00 81.94 188 LEU A O 1
ATOM 1539 N N . GLN A 1 189 ? -10.435 9.294 -21.115 1.00 86.19 189 GLN A N 1
ATOM 1540 C CA . GLN A 1 189 ? -11.503 9.859 -21.946 1.00 86.19 189 GLN A CA 1
ATOM 1541 C C . GLN A 1 189 ? -12.559 10.592 -21.111 1.00 86.19 189 GLN A C 1
ATOM 1543 O O . GLN A 1 189 ? -13.012 11.677 -21.482 1.00 86.19 189 GLN A O 1
ATOM 1548 N N . ASP A 1 190 ? -12.942 10.037 -19.963 1.00 83.75 190 ASP A N 1
ATOM 1549 C CA . ASP A 1 190 ? -13.884 10.685 -19.048 1.00 83.75 190 ASP A CA 1
ATOM 1550 C C . ASP A 1 190 ? -13.326 11.981 -18.446 1.00 83.75 190 ASP A C 1
ATOM 1552 O O . ASP A 1 190 ? -14.081 12.924 -18.185 1.00 83.75 190 ASP A O 1
ATOM 1556 N N . LEU A 1 191 ? -12.015 12.046 -18.200 1.00 80.25 191 LEU A N 1
AT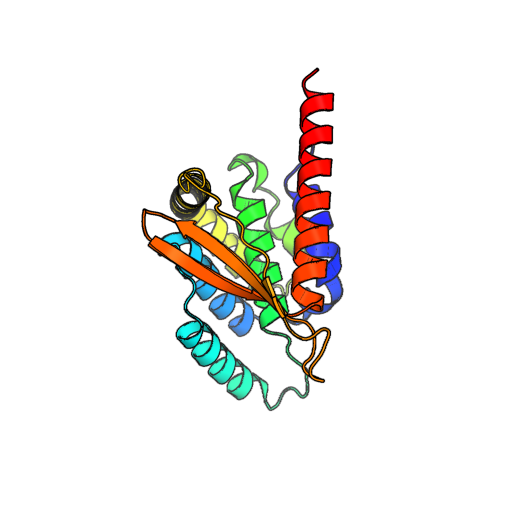OM 1557 C CA . LEU A 1 191 ? -11.348 13.257 -17.723 1.00 80.25 191 LEU A CA 1
ATOM 1558 C C . LEU A 1 191 ? -11.255 14.328 -18.816 1.00 80.25 191 LEU A C 1
ATOM 1560 O O . LEU A 1 191 ? -11.478 15.503 -18.519 1.00 80.25 191 LEU A O 1
ATOM 1564 N N . GLU A 1 192 ? -10.965 13.942 -20.058 1.00 81.75 192 GLU A N 1
ATOM 1565 C CA . GLU A 1 192 ? -10.939 14.851 -21.212 1.00 81.75 192 GLU A CA 1
ATOM 1566 C C . GLU A 1 192 ? -12.321 15.451 -21.489 1.00 81.75 192 GLU A C 1
ATOM 1568 O O . GLU A 1 192 ? -12.454 16.668 -21.637 1.00 81.75 192 GLU A O 1
ATOM 1573 N N . ARG A 1 193 ? -13.373 14.623 -21.445 1.00 83.25 193 ARG A N 1
ATOM 1574 C CA . ARG A 1 193 ? -14.768 15.063 -21.613 1.00 83.25 193 ARG A CA 1
ATOM 1575 C C . ARG A 1 193 ? -15.245 16.029 -20.533 1.00 83.25 193 ARG A C 1
ATOM 1577 O O . ARG A 1 193 ? -16.134 16.821 -20.795 1.00 83.25 193 ARG A O 1
ATOM 1584 N N . LYS A 1 194 ? -14.689 15.961 -19.320 1.00 73.06 194 LYS A N 1
ATOM 1585 C CA . LYS A 1 194 ? -15.020 16.887 -18.218 1.00 73.06 194 LYS A CA 1
ATOM 1586 C C . LYS A 1 194 ? -14.276 18.222 -18.302 1.00 73.06 194 LYS A C 1
ATOM 1588 O O . LYS A 1 194 ? -14.619 19.136 -17.556 1.00 73.06 194 LYS A O 1
ATOM 1593 N N . LYS A 1 195 ? -13.225 18.306 -19.122 1.00 54.09 195 LYS A N 1
ATOM 1594 C CA . LYS A 1 195 ? -12.425 19.520 -19.341 1.00 54.09 195 LYS A CA 1
ATOM 1595 C C . LYS A 1 195 ? -12.805 20.279 -20.620 1.00 54.09 195 LYS A C 1
ATOM 1597 O O . LYS A 1 195 ? -12.333 21.401 -20.775 1.00 54.09 195 LYS A O 1
ATOM 1602 N N . SER A 1 196 ? -13.600 19.668 -21.502 1.00 49.19 196 SER A N 1
ATOM 1603 C CA . SER A 1 196 ? -14.208 20.301 -22.685 1.00 49.19 196 SER A CA 1
ATOM 1604 C C . SER A 1 196 ? -15.600 20.824 -22.351 1.00 49.19 196 SER A C 1
ATOM 1606 O O . SER A 1 196 ? -15.992 21.843 -22.954 1.00 49.19 196 SER A O 1
#

pLDDT: mean 82.08, std 13.92, range [43.75, 96.38]

Organism: NCBI:txid568069

Secondary structure (DSSP, 8-state):
---HHHHHHHHHGGGTTTGGG--HHHHHHHHHHHHHHHHHS---HHHHHHHHHHHHHHHTTS-----HHHHHHHHHHHHHHHHTS-GGGGTTHHHHHHHTT--HHHHHHHHHHHHHTHHHHHHHHHHHHTPPP-S-----EEEE-TTSSSPPEEEEEEEETTEEEEEEEEHHHHHHHHHHHHHHHHHHHHHHHTT-